Protein AF-A0A7Y6Y8E2-F1 (afdb_monomer_lite)

Foldseek 3Di:
DDDPPPPPPDDPPDQAAEEEEELDPPLELVVVVVVVVLVVVQVPDPRRHHYHYDHCVVVVVDPPDDLLNVLVVQCVVCVPRRHQEYEYDDDVRLVSCLVCQCRRPAQHWYWYDDPVDIDTDHRPDHDPDDDPLLAFPDAQVRCCVVQPLAQEEEEEEADPCVVVSQVNCPVRNPRHHYHYDYQAADLVRLLVCQQDDDSNYEYEYEFHQAHVVRDGDHRLVSLLSSLVRGPHAYEYDDPSNPPSNHPYYVD

Structure (mmCIF, N/CA/C/O backbone):
data_AF-A0A7Y6Y8E2-F1
#
_entry.id   AF-A0A7Y6Y8E2-F1
#
loop_
_atom_site.group_PDB
_atom_site.id
_atom_site.type_symbol
_atom_site.label_atom_id
_atom_site.label_alt_id
_atom_site.label_comp_id
_atom_site.label_asym_id
_atom_site.label_entity_id
_atom_site.label_seq_id
_atom_site.pdbx_PDB_ins_code
_atom_site.Cartn_x
_atom_site.Cartn_y
_atom_site.Cartn_z
_atom_site.occupancy
_atom_site.B_iso_or_equiv
_atom_site.auth_seq_id
_atom_site.auth_comp_id
_atom_site.auth_asym_id
_atom_site.auth_atom_id
_atom_site.pdbx_PDB_model_num
ATOM 1 N N . MET A 1 1 ? -12.970 -17.404 -4.449 1.00 34.09 1 MET A N 1
ATOM 2 C CA . MET A 1 1 ? -11.878 -17.973 -5.265 1.00 34.09 1 MET A CA 1
ATOM 3 C C . MET A 1 1 ? -12.194 -17.701 -6.729 1.00 34.09 1 MET A C 1
ATOM 5 O O . MET A 1 1 ? -12.912 -18.464 -7.355 1.00 34.09 1 MET A O 1
ATOM 9 N N . LEU A 1 2 ? -11.743 -16.559 -7.237 1.00 25.73 2 LEU A N 1
ATOM 10 C CA . LEU A 1 2 ? -11.780 -16.219 -8.656 1.00 25.73 2 LEU A CA 1
ATOM 11 C C . LEU A 1 2 ? -10.411 -15.612 -8.940 1.00 25.73 2 LEU A C 1
ATOM 13 O O . LEU A 1 2 ? -10.176 -14.442 -8.658 1.00 25.73 2 LEU A O 1
ATOM 17 N N . LEU A 1 3 ? -9.483 -16.454 -9.403 1.00 28.38 3 LEU A N 1
ATOM 18 C CA . LEU A 1 3 ? -8.328 -15.964 -10.140 1.00 28.38 3 LEU A CA 1
ATOM 19 C C . LEU A 1 3 ? -8.907 -15.212 -11.336 1.00 28.38 3 LEU A C 1
ATOM 21 O O . LEU A 1 3 ? -9.489 -15.833 -12.227 1.00 28.38 3 LEU A O 1
ATOM 25 N N . ALA A 1 4 ? -8.796 -13.885 -11.334 1.00 29.41 4 ALA A N 1
ATOM 26 C CA . ALA A 1 4 ? -8.895 -13.139 -12.572 1.00 29.41 4 ALA A CA 1
ATOM 27 C C . ALA A 1 4 ? -7.819 -13.730 -13.483 1.00 29.41 4 ALA A C 1
ATOM 29 O O . ALA A 1 4 ? -6.628 -13.666 -13.176 1.00 29.41 4 ALA A O 1
ATOM 30 N N . ALA A 1 5 ? -8.253 -14.418 -14.537 1.00 30.44 5 ALA A N 1
ATOM 31 C CA . ALA A 1 5 ? -7.358 -14.893 -15.567 1.00 30.44 5 ALA A CA 1
ATOM 32 C C . ALA A 1 5 ? -6.562 -13.677 -16.039 1.00 30.44 5 ALA A C 1
ATOM 34 O O . ALA A 1 5 ? -7.141 -12.730 -16.572 1.00 30.44 5 ALA A O 1
ATOM 35 N N . PHE A 1 6 ? -5.251 -13.689 -15.795 1.00 35.50 6 PHE A N 1
ATOM 36 C CA . PHE A 1 6 ? -4.337 -12.783 -16.464 1.00 35.50 6 PHE A CA 1
ATOM 37 C C . PHE A 1 6 ? -4.588 -12.969 -17.958 1.00 35.50 6 PHE A C 1
ATOM 39 O O . PHE A 1 6 ? -4.241 -14.001 -18.533 1.00 35.50 6 PHE A O 1
ATOM 46 N N . ILE A 1 7 ? -5.266 -12.006 -18.581 1.00 31.38 7 ILE A N 1
ATOM 47 C CA . ILE A 1 7 ? -5.332 -11.925 -20.032 1.00 31.38 7 ILE A CA 1
ATOM 48 C C . ILE A 1 7 ? -3.902 -11.605 -20.441 1.00 31.38 7 ILE A C 1
ATOM 50 O O . ILE A 1 7 ? -3.464 -10.464 -20.333 1.00 31.38 7 ILE A O 1
ATOM 54 N N . ILE A 1 8 ? -3.152 -12.640 -20.816 1.00 37.91 8 ILE A N 1
ATOM 55 C CA . ILE A 1 8 ? -1.803 -12.515 -21.359 1.00 37.91 8 ILE A CA 1
ATOM 56 C C . ILE A 1 8 ? -1.940 -11.648 -22.624 1.00 37.91 8 ILE A C 1
ATOM 58 O O . ILE A 1 8 ? -2.556 -12.105 -23.592 1.00 37.91 8 ILE A O 1
ATOM 62 N N . PRO A 1 9 ? -1.442 -10.395 -22.645 1.00 34.03 9 PRO A N 1
ATOM 63 C CA . PRO A 1 9 ? -1.430 -9.596 -23.862 1.00 34.03 9 PRO A CA 1
ATOM 64 C C . PRO A 1 9 ? -0.384 -10.184 -24.835 1.00 34.03 9 PRO A C 1
ATOM 66 O O . PRO A 1 9 ? 0.411 -11.039 -24.442 1.00 34.03 9 PRO A O 1
ATOM 69 N N . PRO A 1 10 ? -0.422 -9.816 -26.129 1.00 40.81 10 PRO A N 1
ATOM 70 C CA . PRO A 1 10 ? -0.036 -10.690 -27.233 1.00 40.81 10 PRO A CA 1
ATOM 71 C C . PRO A 1 10 ? 1.424 -11.146 -27.169 1.00 40.81 10 PRO A C 1
ATOM 73 O O . PRO A 1 10 ? 2.305 -10.421 -26.714 1.00 40.81 10 PRO A O 1
ATOM 76 N N . THR A 1 11 ? 1.644 -12.359 -27.681 1.00 42.94 11 THR A N 1
ATOM 77 C CA . THR A 1 11 ? 2.927 -13.050 -27.879 1.00 42.94 11 THR A CA 1
ATOM 78 C C . THR A 1 11 ? 4.141 -12.116 -27.943 1.00 42.94 11 THR A C 1
ATOM 80 O O . THR A 1 11 ? 4.346 -11.393 -28.921 1.00 42.94 11 THR A O 1
ATOM 83 N N . PHE A 1 12 ? 4.958 -12.169 -26.888 1.00 48.75 12 PHE A N 1
ATOM 84 C CA . PHE A 1 12 ? 6.208 -11.432 -26.716 1.00 48.75 12 PHE A CA 1
ATOM 85 C C . PHE A 1 12 ? 7.280 -11.940 -27.693 1.00 48.75 12 PHE A C 1
ATOM 87 O O . PHE A 1 12 ? 8.109 -12.772 -27.349 1.00 48.75 12 PHE A O 1
ATOM 94 N N . ALA A 1 13 ? 7.262 -11.451 -28.932 1.00 47.03 13 ALA A N 1
ATOM 95 C CA . ALA A 1 13 ? 8.228 -11.850 -29.960 1.00 47.03 13 ALA A CA 1
ATOM 96 C C . ALA A 1 13 ? 9.599 -11.145 -29.851 1.00 47.03 13 ALA A C 1
ATOM 98 O O . ALA A 1 13 ? 10.489 -11.441 -30.641 1.00 47.03 13 ALA A O 1
ATOM 99 N N . ASN A 1 14 ? 9.783 -10.207 -28.910 1.00 53.19 14 ASN A N 1
ATOM 100 C CA . ASN A 1 14 ? 11.010 -9.412 -28.804 1.00 53.19 14 ASN A CA 1
ATOM 101 C C . ASN A 1 14 ? 11.750 -9.719 -27.491 1.00 53.19 14 ASN A C 1
ATOM 103 O O . ASN A 1 14 ? 11.247 -9.391 -26.416 1.00 53.19 14 ASN A O 1
ATOM 107 N N . THR A 1 15 ? 12.928 -10.341 -27.594 1.00 63.31 15 THR A N 1
ATOM 108 C CA . THR A 1 15 ? 13.768 -10.879 -26.501 1.00 63.31 15 THR A CA 1
ATOM 109 C C . THR A 1 15 ? 14.622 -9.820 -25.788 1.00 63.31 15 THR A C 1
ATOM 111 O O . THR A 1 15 ? 15.726 -10.112 -25.335 1.00 63.31 15 THR A O 1
ATOM 114 N N . GLY A 1 16 ? 14.161 -8.570 -25.742 1.00 79.81 16 GLY A N 1
ATOM 115 C CA . GLY A 1 16 ? 14.889 -7.488 -25.075 1.00 79.81 16 GLY A CA 1
ATOM 116 C C . GLY A 1 16 ? 14.758 -7.532 -23.551 1.00 79.81 16 GLY A C 1
ATOM 117 O O . GLY A 1 16 ? 13.992 -8.323 -22.993 1.00 79.81 16 GLY A O 1
ATOM 118 N N . ALA A 1 17 ? 15.486 -6.650 -22.873 1.00 89.75 17 ALA A N 1
ATOM 119 C CA . ALA A 1 17 ? 15.433 -6.541 -21.424 1.00 89.75 17 ALA A CA 1
ATOM 120 C C . ALA A 1 17 ? 14.265 -5.665 -20.941 1.00 89.75 17 ALA A C 1
ATOM 122 O O . ALA A 1 17 ? 13.746 -4.803 -21.657 1.00 89.75 17 ALA A O 1
ATOM 123 N N . VAL A 1 18 ? 13.855 -5.884 -19.698 1.00 89.31 18 VAL A N 1
ATOM 124 C CA . VAL A 1 18 ? 12.811 -5.130 -19.005 1.00 89.31 18 VAL A CA 1
ATOM 125 C C . VAL A 1 18 ? 13.441 -4.417 -17.817 1.00 89.31 18 VAL A C 1
ATOM 127 O O . VAL A 1 18 ? 14.179 -5.034 -17.055 1.00 89.31 18 VAL A O 1
ATOM 130 N N . LEU A 1 19 ? 13.140 -3.132 -17.648 1.00 92.44 19 LEU A N 1
ATOM 131 C CA . LEU A 1 19 ? 13.454 -2.380 -16.437 1.00 92.44 19 LEU A CA 1
ATOM 132 C C . LEU A 1 19 ? 12.213 -2.328 -15.542 1.00 92.44 19 LEU A C 1
ATOM 134 O O . LEU A 1 19 ? 11.185 -1.796 -15.949 1.00 92.44 19 LEU A O 1
ATOM 138 N N . TYR A 1 20 ? 12.306 -2.870 -14.337 1.00 90.50 20 TYR A N 1
ATOM 139 C CA . TYR A 1 20 ? 11.279 -2.809 -13.307 1.00 90.50 20 TYR A CA 1
ATOM 140 C C . TYR A 1 20 ? 11.656 -1.747 -12.266 1.00 90.50 20 TYR A C 1
ATOM 142 O O . TYR A 1 20 ? 12.729 -1.802 -11.668 1.00 90.50 20 TYR A O 1
ATOM 150 N N . LEU A 1 21 ? 10.786 -0.759 -12.093 1.00 91.94 21 LEU A N 1
ATOM 151 C CA . LEU A 1 21 ? 10.894 0.319 -11.122 1.00 91.94 21 LEU A CA 1
ATOM 152 C C . LEU A 1 21 ? 9.952 0.012 -9.959 1.00 91.94 21 LEU A C 1
ATOM 154 O O . LEU A 1 21 ? 8.741 -0.085 -10.168 1.00 91.94 21 LEU A O 1
ATOM 158 N N . SER A 1 22 ? 10.482 -0.096 -8.747 1.00 88.62 22 SER A N 1
ATOM 159 C CA . SER A 1 22 ? 9.656 -0.190 -7.542 1.00 88.62 22 SER A CA 1
ATOM 160 C C . SER A 1 22 ? 9.933 0.991 -6.634 1.00 88.62 22 SER A C 1
ATOM 162 O O . SER A 1 22 ? 11.085 1.314 -6.377 1.00 88.62 22 SER A O 1
ATOM 164 N N . SER A 1 23 ? 8.889 1.646 -6.132 1.00 86.88 23 SER A N 1
ATOM 165 C CA . SER A 1 23 ? 9.016 2.557 -4.989 1.00 86.88 23 SER A CA 1
ATOM 166 C C . SER A 1 23 ? 8.391 1.986 -3.721 1.00 86.88 23 SER A C 1
ATOM 168 O O . SER A 1 23 ? 8.159 2.734 -2.773 1.00 86.88 23 SER A O 1
ATOM 170 N N . ASN A 1 24 ? 8.052 0.697 -3.705 1.00 78.94 24 ASN A N 1
ATOM 171 C CA . ASN A 1 24 ? 7.571 0.071 -2.484 1.00 78.94 24 ASN A CA 1
ATOM 172 C C . ASN A 1 24 ? 8.745 -0.095 -1.508 1.00 78.94 24 ASN A C 1
ATOM 174 O O . ASN A 1 24 ? 9.879 -0.321 -1.933 1.00 78.94 24 ASN A O 1
ATOM 178 N N . PRO A 1 25 ? 8.508 -0.022 -0.192 1.00 69.88 25 PRO A N 1
ATOM 179 C CA . PRO A 1 25 ? 9.540 -0.367 0.768 1.00 69.88 25 PRO A CA 1
ATOM 180 C C . PRO A 1 25 ? 9.967 -1.827 0.570 1.00 69.88 25 PRO A C 1
ATOM 182 O O . PRO A 1 25 ? 9.135 -2.735 0.592 1.00 69.88 25 PRO A O 1
ATOM 185 N N . THR A 1 26 ? 11.273 -2.071 0.459 1.00 65.69 26 THR A N 1
ATOM 186 C CA . THR A 1 26 ? 11.858 -3.415 0.267 1.00 65.69 26 THR A CA 1
ATOM 187 C C . THR A 1 26 ? 11.542 -4.403 1.395 1.00 65.69 26 THR A C 1
ATOM 189 O O . THR A 1 26 ? 11.644 -5.613 1.210 1.00 65.69 26 THR A O 1
ATOM 192 N N . PHE A 1 27 ? 11.135 -3.907 2.565 1.00 63.06 27 PHE A N 1
ATOM 193 C CA . PHE A 1 27 ? 10.704 -4.705 3.718 1.00 63.06 27 PHE A CA 1
ATOM 194 C C . PHE A 1 27 ? 9.178 -4.908 3.792 1.00 63.06 27 PHE A C 1
ATOM 196 O O . PHE A 1 27 ? 8.685 -5.563 4.713 1.00 63.06 27 PHE A O 1
ATOM 203 N N . GLY A 1 28 ? 8.416 -4.343 2.852 1.00 61.56 28 GLY A N 1
ATOM 204 C CA . GLY A 1 28 ? 6.970 -4.505 2.770 1.00 61.56 28 GLY A CA 1
ATOM 205 C C . GLY A 1 28 ? 6.583 -5.878 2.198 1.00 61.56 28 GLY A C 1
ATOM 206 O O . GLY A 1 28 ? 7.221 -6.361 1.261 1.00 61.56 28 GLY A O 1
ATOM 207 N N . PRO A 1 29 ? 5.511 -6.524 2.696 1.00 59.53 29 PRO A N 1
ATOM 208 C CA . PRO A 1 29 ? 5.106 -7.849 2.212 1.00 59.53 29 PRO A CA 1
ATOM 209 C C . PRO A 1 29 ? 4.685 -7.863 0.727 1.00 59.53 29 PRO A C 1
ATOM 211 O O . PRO A 1 29 ? 4.753 -8.906 0.071 1.00 59.53 29 PRO A O 1
ATOM 214 N N . TRP A 1 30 ? 4.336 -6.708 0.155 1.00 68.00 30 TRP A N 1
ATOM 215 C CA . TRP A 1 30 ? 3.996 -6.563 -1.260 1.00 68.00 30 TRP A CA 1
ATOM 216 C C . TRP A 1 30 ? 5.183 -6.728 -2.174 1.00 68.00 30 TRP A C 1
ATOM 218 O O . TRP A 1 30 ? 5.053 -7.408 -3.182 1.00 68.00 30 TRP A O 1
ATOM 228 N N . GLU A 1 31 ? 6.332 -6.155 -1.825 1.00 69.69 31 GLU A N 1
ATOM 229 C CA . GLU A 1 31 ? 7.507 -6.210 -2.689 1.00 69.69 31 GLU A CA 1
ATOM 230 C C . GLU A 1 31 ? 7.950 -7.667 -2.869 1.00 69.69 31 GLU A C 1
ATOM 232 O O . GLU A 1 31 ? 8.203 -8.111 -3.983 1.00 69.69 31 GLU A O 1
ATOM 237 N N . SER A 1 32 ? 7.897 -8.474 -1.801 1.00 68.94 32 SER A N 1
ATOM 238 C CA . SER A 1 32 ? 8.154 -9.919 -1.894 1.00 68.94 32 SER A CA 1
ATOM 239 C C . SER A 1 32 ? 7.144 -10.663 -2.780 1.00 68.94 32 SER A C 1
ATOM 241 O O . SER A 1 32 ? 7.528 -11.560 -3.528 1.00 68.94 32 SER A O 1
ATOM 243 N N . THR A 1 33 ? 5.869 -10.265 -2.745 1.00 67.25 33 THR A N 1
ATOM 244 C CA . THR A 1 33 ? 4.808 -10.877 -3.558 1.00 67.25 33 THR A CA 1
ATOM 245 C C . THR A 1 33 ? 4.958 -10.493 -5.028 1.00 67.25 33 THR A C 1
ATOM 247 O O . THR A 1 33 ? 4.890 -11.358 -5.897 1.00 67.25 33 THR A O 1
ATOM 250 N N . ILE A 1 34 ? 5.209 -9.214 -5.320 1.00 72.12 34 ILE A N 1
ATOM 251 C CA . ILE A 1 34 ? 5.415 -8.722 -6.685 1.00 72.12 34 ILE A CA 1
ATOM 252 C C . ILE A 1 34 ? 6.684 -9.339 -7.274 1.00 72.12 34 ILE A C 1
ATOM 254 O O . ILE A 1 34 ? 6.640 -9.829 -8.399 1.00 72.12 34 ILE A O 1
ATOM 258 N N . ASN A 1 35 ? 7.775 -9.411 -6.508 1.00 74.44 35 ASN A N 1
ATOM 259 C CA . ASN A 1 35 ? 9.018 -10.034 -6.963 1.00 74.44 35 ASN A CA 1
ATOM 260 C C . ASN A 1 35 ? 8.860 -11.539 -7.209 1.00 74.44 35 ASN A C 1
ATOM 262 O O . ASN A 1 35 ? 9.376 -12.041 -8.207 1.00 74.44 35 ASN A O 1
ATOM 266 N N . ALA A 1 36 ? 8.108 -12.257 -6.367 1.00 71.25 36 ALA A N 1
ATOM 267 C CA . ALA A 1 36 ? 7.792 -13.665 -6.605 1.00 71.25 36 ALA A CA 1
ATOM 268 C C . ALA A 1 36 ? 6.970 -13.849 -7.891 1.00 71.25 36 ALA A C 1
ATOM 270 O O . ALA A 1 36 ? 7.346 -14.640 -8.750 1.00 71.25 36 ALA A O 1
ATOM 271 N N . VAL A 1 37 ? 5.907 -13.058 -8.077 1.00 69.31 37 VAL A N 1
ATOM 272 C CA . VAL A 1 37 ? 5.068 -13.110 -9.287 1.00 69.31 37 VAL A CA 1
ATOM 273 C C . VAL A 1 37 ? 5.865 -12.746 -10.540 1.00 69.31 37 VAL A C 1
ATOM 275 O O . VAL A 1 37 ? 5.720 -13.401 -11.571 1.00 69.31 37 VAL A O 1
ATOM 278 N N . LEU A 1 38 ? 6.725 -11.727 -10.468 1.00 73.75 38 LEU A N 1
ATOM 279 C CA . LEU A 1 38 ? 7.593 -11.326 -11.571 1.00 73.75 38 LEU A CA 1
ATOM 280 C C . LEU A 1 38 ? 8.585 -12.444 -11.917 1.00 73.75 38 LEU A C 1
ATOM 282 O O . LEU A 1 38 ? 8.727 -12.792 -13.088 1.00 73.75 38 LEU A O 1
ATOM 286 N N . SER A 1 39 ? 9.216 -13.046 -10.907 1.00 73.56 39 SER A N 1
ATOM 287 C CA . SER A 1 39 ? 10.127 -14.182 -11.068 1.00 73.56 39 SER A CA 1
ATOM 288 C C . SER A 1 39 ? 9.432 -15.393 -11.699 1.00 73.56 39 SER A C 1
ATOM 290 O O . SER A 1 39 ? 9.961 -15.984 -12.645 1.00 73.56 39 SER A O 1
ATOM 292 N N . ASP A 1 40 ? 8.235 -15.742 -11.227 1.00 70.00 40 ASP A N 1
ATOM 293 C CA . ASP A 1 40 ? 7.440 -16.853 -11.756 1.00 70.00 40 ASP A CA 1
ATOM 294 C C . ASP A 1 40 ? 7.021 -16.592 -13.209 1.00 70.00 40 ASP A C 1
ATOM 296 O O . ASP A 1 40 ? 7.169 -17.464 -14.067 1.00 70.00 40 ASP A O 1
ATOM 300 N N . ALA A 1 41 ? 6.561 -15.375 -13.518 1.00 69.56 41 ALA A N 1
ATOM 301 C CA . ALA A 1 41 ? 6.161 -14.982 -14.867 1.00 69.56 41 ALA A CA 1
ATOM 302 C C . ALA A 1 41 ? 7.336 -15.012 -15.857 1.00 69.56 41 ALA A C 1
ATOM 304 O O . ALA A 1 41 ? 7.182 -15.490 -16.983 1.00 69.56 41 ALA A O 1
ATOM 305 N N . VAL A 1 42 ? 8.516 -14.539 -15.443 1.00 74.19 42 VAL A N 1
ATOM 306 C CA . VAL A 1 42 ? 9.745 -14.596 -16.251 1.00 74.19 42 VAL A CA 1
ATOM 307 C C . VAL A 1 42 ? 10.169 -16.044 -16.478 1.00 74.19 42 VAL A C 1
ATOM 309 O O . VAL A 1 42 ? 10.463 -16.422 -17.609 1.00 74.19 42 VAL A O 1
ATOM 312 N N . SER A 1 43 ? 10.150 -16.868 -15.429 1.00 72.69 43 SER A N 1
ATOM 313 C CA . SER A 1 43 ? 10.562 -18.276 -15.495 1.00 72.69 43 SER A CA 1
ATOM 314 C C . SER A 1 43 ? 9.619 -19.132 -16.345 1.00 72.69 43 SER A C 1
ATOM 316 O O . SER A 1 43 ? 10.057 -20.090 -16.979 1.00 72.69 43 SER A O 1
ATOM 318 N N . ALA A 1 44 ? 8.329 -18.788 -16.382 1.00 68.88 44 ALA A N 1
ATOM 319 C CA . ALA A 1 44 ? 7.320 -19.476 -17.183 1.00 68.88 44 ALA A CA 1
ATOM 320 C C . ALA A 1 44 ? 7.278 -19.023 -18.657 1.00 68.88 44 ALA A C 1
ATOM 322 O O . ALA A 1 44 ? 6.595 -19.651 -19.472 1.00 68.88 44 ALA A O 1
ATOM 323 N N . ALA A 1 45 ? 7.967 -17.938 -19.024 1.00 70.94 45 ALA A N 1
ATOM 324 C CA . ALA A 1 45 ? 7.958 -17.425 -20.388 1.00 70.94 45 ALA A CA 1
ATOM 325 C C . ALA A 1 45 ? 8.733 -18.349 -21.342 1.00 70.94 45 ALA A C 1
ATOM 327 O O . ALA A 1 45 ? 9.838 -18.794 -21.043 1.00 70.94 45 ALA A O 1
ATOM 328 N N . ALA A 1 46 ? 8.194 -18.572 -22.546 1.00 73.31 46 ALA A N 1
ATOM 329 C CA . ALA A 1 46 ? 8.883 -19.344 -23.589 1.00 73.31 46 ALA A CA 1
ATOM 330 C C . ALA A 1 46 ? 10.247 -18.735 -23.979 1.00 73.31 46 ALA A C 1
ATOM 332 O O . ALA A 1 46 ? 11.160 -19.457 -24.374 1.00 73.31 46 ALA A O 1
ATOM 333 N N . TYR A 1 47 ? 10.376 -17.411 -23.835 1.00 75.44 47 TYR A N 1
ATOM 334 C CA . TYR A 1 47 ? 11.610 -16.650 -24.009 1.00 75.44 47 TYR A CA 1
ATOM 335 C C . TYR A 1 47 ? 11.751 -15.663 -22.838 1.00 75.44 47 TYR A C 1
ATOM 337 O O . TYR A 1 47 ? 11.235 -14.546 -22.928 1.00 75.44 47 TYR A O 1
ATOM 345 N N . PRO A 1 48 ? 12.382 -16.071 -21.721 1.00 75.62 48 PRO A N 1
ATOM 346 C CA . PRO A 1 48 ? 12.512 -15.231 -20.533 1.00 75.62 48 PRO A CA 1
ATOM 347 C C . PRO A 1 48 ? 13.293 -13.945 -20.840 1.00 75.62 48 PRO A C 1
ATOM 349 O O . PRO A 1 48 ? 14.430 -14.033 -21.315 1.00 75.62 48 PRO A O 1
ATOM 352 N N . PRO A 1 49 ? 12.731 -12.747 -20.591 1.00 82.19 49 PRO A N 1
ATOM 353 C CA . PRO A 1 49 ? 13.490 -11.512 -20.729 1.00 82.19 49 PRO A CA 1
ATOM 354 C C . PRO A 1 49 ? 14.516 -11.382 -19.597 1.00 82.19 49 PRO A C 1
ATOM 356 O O . PRO A 1 49 ? 14.318 -11.889 -18.493 1.00 82.19 49 PRO A O 1
ATOM 359 N N . THR A 1 50 ? 15.591 -10.631 -19.840 1.00 88.12 50 THR A N 1
ATOM 360 C CA . THR A 1 50 ? 16.435 -10.147 -18.736 1.00 88.12 50 THR A CA 1
ATOM 361 C C . THR A 1 50 ? 15.678 -9.053 -17.992 1.00 88.12 50 THR A C 1
ATOM 363 O O . THR A 1 50 ? 15.227 -8.096 -18.620 1.00 88.12 50 THR A O 1
ATOM 366 N N . VAL A 1 51 ? 15.543 -9.174 -16.672 1.00 87.50 51 VAL A N 1
ATOM 367 C CA . VAL A 1 51 ? 14.900 -8.155 -15.834 1.00 87.50 51 VAL A CA 1
ATOM 368 C C . VAL A 1 51 ? 15.957 -7.423 -15.018 1.00 87.50 51 VAL A C 1
ATOM 370 O O . VAL A 1 51 ? 16.716 -8.039 -14.273 1.00 87.50 51 VAL A O 1
ATOM 373 N N . TYR A 1 52 ? 15.997 -6.104 -15.167 1.00 92.56 52 TYR A N 1
ATOM 374 C CA . TYR A 1 52 ? 16.737 -5.193 -14.304 1.00 92.56 52 TYR A CA 1
ATOM 375 C C . TYR A 1 52 ? 15.771 -4.540 -13.323 1.00 92.56 52 TYR A C 1
ATOM 377 O O . TYR A 1 52 ? 14.665 -4.179 -13.714 1.00 92.56 52 TYR A O 1
ATOM 385 N N . GLN A 1 53 ? 16.191 -4.363 -12.075 1.00 90.94 53 GLN A N 1
ATOM 386 C CA . GLN A 1 53 ? 15.380 -3.754 -11.025 1.00 90.94 53 GLN A CA 1
ATOM 387 C C . GLN A 1 53 ? 16.045 -2.474 -10.528 1.00 90.94 53 GLN A C 1
ATOM 389 O O . GLN A 1 53 ? 17.248 -2.461 -10.263 1.00 90.94 53 GLN A O 1
ATOM 394 N N . ALA A 1 54 ? 15.259 -1.407 -10.412 1.00 92.06 54 ALA A N 1
ATOM 395 C CA . ALA A 1 54 ? 15.655 -0.163 -9.774 1.00 92.06 54 ALA A CA 1
ATOM 396 C C . ALA A 1 54 ? 14.699 0.142 -8.616 1.00 92.06 54 ALA A C 1
ATOM 398 O O . ALA A 1 54 ? 13.492 0.294 -8.811 1.00 92.06 54 ALA A O 1
ATOM 399 N N . GLU A 1 55 ? 15.270 0.241 -7.421 1.00 90.44 55 GLU A N 1
ATOM 400 C CA . GLU A 1 55 ? 14.576 0.647 -6.203 1.00 90.44 55 GLU A CA 1
ATOM 401 C C . GLU A 1 55 ? 14.568 2.172 -6.118 1.00 90.44 55 GLU A C 1
ATOM 403 O O . GLU A 1 55 ? 15.626 2.790 -6.076 1.00 90.44 55 GLU A O 1
ATOM 408 N N . LEU A 1 56 ? 13.378 2.763 -6.097 1.00 90.88 56 LEU A N 1
ATOM 409 C CA . LEU A 1 56 ? 13.129 4.204 -6.047 1.00 90.88 56 LEU A CA 1
ATOM 410 C C . LEU A 1 56 ? 12.571 4.647 -4.686 1.00 90.88 56 LEU A C 1
ATOM 412 O O . LEU A 1 56 ? 12.150 5.792 -4.520 1.00 90.88 56 LEU A O 1
ATOM 416 N N . TYR A 1 57 ? 12.523 3.748 -3.694 1.00 86.12 57 TYR A N 1
ATOM 417 C CA . TYR A 1 57 ? 12.028 4.091 -2.360 1.00 86.12 57 TYR A CA 1
ATOM 418 C C . TYR A 1 57 ? 12.890 5.180 -1.704 1.00 86.12 57 TYR A C 1
ATOM 420 O O . TYR A 1 57 ? 12.349 6.131 -1.144 1.00 86.12 57 TYR A O 1
ATOM 428 N N . SER A 1 58 ? 14.221 5.108 -1.810 1.00 83.50 58 SER A N 1
ATOM 429 C CA . SER A 1 58 ? 15.115 6.149 -1.281 1.00 83.50 58 SER A CA 1
ATOM 430 C C . SER A 1 58 ? 14.836 7.518 -1.899 1.00 83.50 58 SER A C 1
ATOM 432 O O . SER A 1 58 ? 14.728 8.515 -1.187 1.00 83.50 58 SER A O 1
ATOM 434 N N . GLU A 1 59 ? 14.665 7.555 -3.213 1.00 88.00 59 GLU A N 1
ATOM 435 C CA . GLU A 1 59 ? 14.366 8.730 -4.019 1.00 88.00 59 GLU A CA 1
ATOM 436 C C . GLU A 1 59 ? 13.014 9.317 -3.612 1.00 88.00 59 GLU A C 1
ATOM 438 O O . GLU A 1 59 ? 12.910 10.525 -3.421 1.00 88.00 59 GLU A O 1
ATOM 443 N N . SER A 1 60 ? 12.017 8.464 -3.344 1.00 78.88 60 SER A N 1
ATOM 444 C CA . SER A 1 60 ? 10.689 8.893 -2.887 1.00 78.88 60 SER A CA 1
ATOM 445 C C . SER A 1 60 ? 10.694 9.656 -1.559 1.00 78.88 60 SER A C 1
ATOM 447 O O . SER A 1 60 ? 9.790 10.445 -1.290 1.00 78.88 60 SER A O 1
ATOM 449 N N . THR A 1 61 ? 11.723 9.451 -0.731 1.00 77.00 61 THR A N 1
ATOM 450 C CA . THR A 1 61 ? 11.861 10.117 0.574 1.00 77.00 61 THR A CA 1
ATOM 451 C C . THR A 1 61 ? 12.674 11.412 0.520 1.00 77.00 61 THR A C 1
ATOM 453 O O . THR A 1 61 ? 12.775 12.120 1.525 1.00 77.00 61 THR A O 1
ATOM 456 N N . ARG A 1 62 ? 13.256 11.745 -0.638 1.00 80.81 62 ARG A N 1
ATOM 457 C CA . ARG A 1 62 ? 14.131 12.905 -0.824 1.00 80.81 62 ARG A CA 1
ATOM 458 C C . ARG A 1 62 ? 13.386 14.059 -1.484 1.00 80.81 62 ARG A C 1
ATOM 460 O O . ARG A 1 62 ? 13.063 14.010 -2.662 1.00 80.81 62 ARG A O 1
ATOM 467 N N . ALA A 1 63 ? 13.165 15.131 -0.727 1.00 76.00 63 ALA A N 1
ATOM 468 C CA . ALA A 1 63 ? 12.486 16.329 -1.226 1.00 76.00 63 ALA A CA 1
ATOM 469 C C . ALA A 1 63 ? 13.342 17.180 -2.187 1.00 76.00 63 ALA A C 1
ATOM 471 O O . ALA A 1 63 ? 12.816 18.088 -2.822 1.00 76.00 63 ALA A O 1
ATOM 472 N N . ASP A 1 64 ? 14.652 16.928 -2.253 1.00 85.75 64 ASP A N 1
ATOM 473 C CA . ASP A 1 64 ? 15.616 17.689 -3.051 1.00 85.75 64 ASP A CA 1
ATOM 474 C C . ASP A 1 64 ? 15.856 17.116 -4.454 1.00 85.75 64 ASP A C 1
ATOM 476 O O . ASP A 1 64 ? 16.467 17.794 -5.273 1.00 85.75 64 ASP A O 1
ATOM 480 N N . LEU A 1 65 ? 15.396 15.891 -4.732 1.00 88.50 65 LEU A N 1
ATOM 481 C CA . LEU A 1 65 ? 15.576 15.248 -6.032 1.00 88.50 65 LEU A CA 1
ATOM 482 C C . LEU A 1 65 ? 14.477 15.645 -7.012 1.00 88.50 65 LEU A C 1
ATOM 484 O O . LEU A 1 65 ? 13.286 15.509 -6.726 1.00 88.50 65 LEU A O 1
ATOM 488 N N . THR A 1 66 ? 14.892 16.064 -8.202 1.00 91.94 66 THR A N 1
ATOM 489 C CA . THR A 1 66 ? 13.990 16.299 -9.332 1.00 91.94 66 THR A CA 1
ATOM 490 C C . THR A 1 66 ? 13.763 15.023 -10.142 1.00 91.94 66 THR A C 1
ATOM 492 O O . THR A 1 66 ? 14.591 14.106 -10.161 1.00 91.94 66 THR A O 1
ATOM 495 N N . VAL A 1 67 ? 12.634 14.962 -10.851 1.00 91.75 67 VAL A N 1
ATOM 496 C CA . VAL A 1 67 ? 12.318 13.852 -11.760 1.00 91.75 67 VAL A CA 1
ATOM 497 C C . VAL A 1 67 ? 13.361 13.740 -12.871 1.00 91.75 67 VAL A C 1
ATOM 499 O O . VAL A 1 67 ? 13.779 12.636 -13.223 1.00 91.75 67 VAL A O 1
ATOM 502 N N . GLU A 1 68 ? 13.843 14.868 -13.383 1.00 94.88 68 GLU A N 1
ATOM 503 C CA . GLU A 1 68 ? 14.862 14.935 -14.425 1.00 94.88 68 GLU A CA 1
ATOM 504 C C . GLU A 1 68 ? 16.186 14.311 -13.974 1.00 94.88 68 GLU A C 1
ATOM 506 O O . GLU A 1 68 ? 16.786 13.538 -14.724 1.00 94.88 68 GLU A O 1
ATOM 511 N N . GLU A 1 69 ? 16.627 14.589 -12.744 1.00 95.62 69 GLU A N 1
ATOM 512 C CA . GLU A 1 69 ? 17.855 14.013 -12.184 1.00 95.62 69 GLU A CA 1
ATOM 513 C C . GLU A 1 69 ? 17.753 12.491 -12.038 1.00 95.62 69 GLU A C 1
ATOM 515 O O . GLU A 1 69 ? 18.680 11.763 -12.414 1.00 95.62 69 GLU A O 1
ATOM 520 N N . VAL A 1 70 ? 16.615 11.993 -11.545 1.00 96.00 70 VAL A N 1
ATOM 521 C CA . VAL A 1 70 ? 16.378 10.549 -11.402 1.00 96.00 70 VAL A CA 1
ATOM 522 C C . VAL A 1 70 ? 16.318 9.877 -12.778 1.00 96.00 70 VAL A C 1
ATOM 524 O O . VAL A 1 70 ? 16.988 8.866 -13.000 1.00 96.00 70 VAL A O 1
ATOM 527 N N . ALA A 1 71 ? 15.603 10.462 -13.743 1.00 96.62 71 ALA A N 1
ATOM 528 C CA . ALA A 1 71 ? 15.523 9.940 -15.106 1.00 96.62 71 ALA A CA 1
ATOM 529 C C . ALA A 1 71 ? 16.889 9.930 -15.806 1.00 96.62 71 ALA A C 1
ATOM 531 O O . ALA A 1 71 ? 17.243 8.943 -16.455 1.00 96.62 71 ALA A O 1
ATOM 532 N N . GLN A 1 72 ? 17.690 10.985 -15.645 1.00 96.75 72 GLN A N 1
ATOM 533 C CA . GLN A 1 72 ? 19.031 11.057 -16.219 1.00 96.75 72 GLN A CA 1
ATOM 534 C C . GLN A 1 72 ? 19.963 9.999 -15.616 1.00 96.75 72 GLN A C 1
ATOM 536 O O . GLN A 1 72 ? 20.710 9.348 -16.352 1.00 96.75 72 GLN A O 1
ATOM 541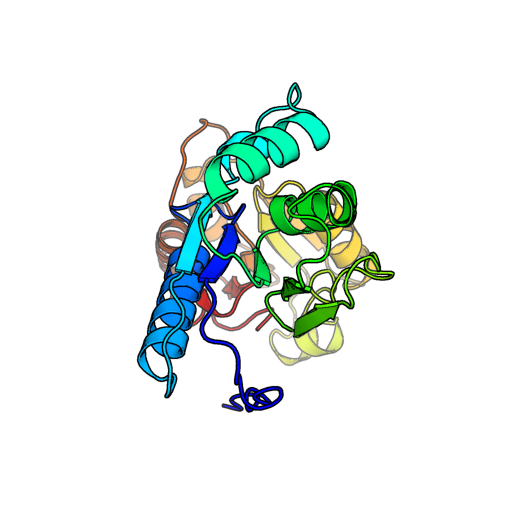 N N . SER A 1 73 ? 19.889 9.782 -14.301 1.00 96.19 73 SER A N 1
ATOM 542 C CA . SER A 1 73 ? 20.632 8.718 -13.620 1.00 96.19 73 SER A CA 1
ATOM 543 C C . SER A 1 73 ? 20.274 7.333 -14.174 1.00 96.19 73 SER A C 1
ATOM 545 O O . SER A 1 73 ? 21.160 6.579 -14.592 1.00 96.19 73 SER A O 1
ATOM 547 N N . LEU A 1 74 ? 18.976 7.024 -14.278 1.00 96.94 74 LEU A N 1
ATOM 548 C CA . LEU A 1 74 ? 18.492 5.752 -14.823 1.00 96.94 74 LEU A CA 1
ATOM 549 C C . LEU A 1 74 ? 18.888 5.573 -16.297 1.00 96.94 74 LEU A C 1
ATOM 551 O O . LEU A 1 74 ? 19.404 4.520 -16.671 1.00 96.94 74 LEU A O 1
ATOM 555 N N . ASN A 1 75 ? 18.732 6.599 -17.134 1.00 96.81 75 ASN A N 1
ATOM 556 C CA . ASN A 1 75 ? 19.131 6.546 -18.543 1.00 96.81 75 ASN A CA 1
ATOM 557 C C . ASN A 1 75 ? 20.614 6.201 -18.708 1.00 96.81 75 ASN A C 1
ATOM 559 O O . ASN A 1 75 ? 20.962 5.344 -19.518 1.00 96.81 75 ASN A O 1
ATOM 563 N N . ASN A 1 76 ? 21.484 6.825 -17.911 1.00 96.19 76 ASN A N 1
ATOM 564 C CA . ASN A 1 76 ? 22.918 6.547 -17.940 1.00 96.19 76 ASN A CA 1
ATOM 565 C C . ASN A 1 76 ? 23.231 5.111 -17.495 1.00 96.19 76 ASN A C 1
ATOM 567 O O . ASN A 1 76 ? 24.085 4.453 -18.089 1.00 96.19 76 ASN A O 1
ATOM 571 N N . MET A 1 77 ? 22.528 4.611 -16.476 1.00 96.00 77 MET A N 1
ATOM 572 C CA . MET A 1 77 ? 22.713 3.254 -15.957 1.00 96.00 77 MET A CA 1
ATOM 573 C C . MET A 1 77 ? 22.282 2.173 -16.962 1.00 96.00 77 MET A C 1
ATOM 575 O O . MET A 1 77 ? 22.916 1.117 -17.049 1.00 96.00 77 MET A O 1
ATOM 579 N N . TYR A 1 78 ? 21.233 2.444 -17.745 1.00 95.44 78 TYR A N 1
ATOM 580 C CA . TYR A 1 78 ? 20.578 1.455 -18.607 1.00 95.44 78 TYR A CA 1
ATOM 581 C C . TYR A 1 78 ? 20.800 1.646 -20.119 1.00 95.44 78 TYR A C 1
ATOM 583 O O . TYR A 1 78 ? 20.279 0.856 -20.905 1.00 95.44 78 TYR A O 1
ATOM 591 N N . LEU A 1 79 ? 21.623 2.617 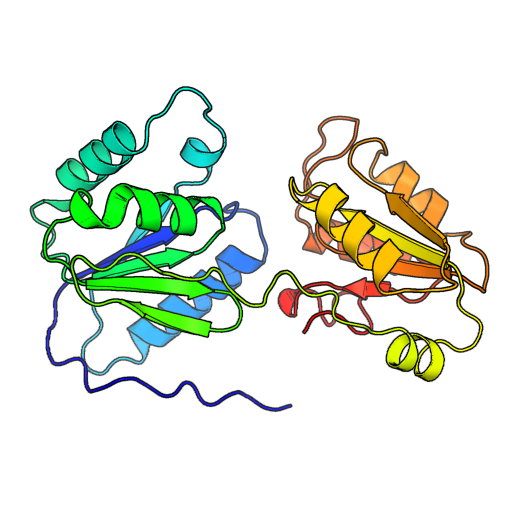-20.540 1.00 89.31 79 LEU A N 1
ATOM 592 C CA . LEU A 1 79 ? 21.836 2.992 -21.950 1.00 89.31 79 LEU A CA 1
ATOM 593 C C . LEU A 1 79 ? 22.168 1.814 -22.889 1.00 89.31 79 LEU A C 1
ATOM 595 O O . LEU A 1 79 ? 21.683 1.768 -24.012 1.00 89.31 79 LEU A O 1
ATOM 599 N N . ASN A 1 80 ? 22.974 0.854 -22.427 1.00 88.62 80 ASN A N 1
ATOM 600 C CA . ASN A 1 80 ? 23.476 -0.271 -23.233 1.00 88.62 80 ASN A CA 1
ATOM 601 C C . ASN A 1 80 ? 22.899 -1.624 -22.788 1.00 88.62 80 ASN A C 1
ATOM 603 O O . ASN A 1 80 ? 23.582 -2.646 -22.852 1.00 88.62 80 ASN A O 1
ATOM 607 N N . LYS A 1 81 ? 21.690 -1.623 -22.220 1.00 90.81 81 LYS A N 1
ATOM 608 C CA . LYS A 1 81 ? 21.059 -2.824 -21.651 1.00 90.81 81 LYS A CA 1
ATOM 609 C C . LYS A 1 81 ? 19.931 -3.390 -22.512 1.00 90.81 81 LYS A C 1
ATOM 611 O O . LYS A 1 81 ? 19.217 -4.263 -22.037 1.00 90.81 81 LYS A O 1
ATOM 616 N N . ASP A 1 82 ? 19.763 -2.891 -23.739 1.00 90.81 82 ASP A N 1
ATOM 617 C CA . ASP A 1 82 ? 18.701 -3.293 -24.673 1.00 90.81 82 ASP A CA 1
ATOM 618 C C . ASP A 1 82 ? 17.313 -3.319 -24.009 1.00 90.81 82 ASP A C 1
ATOM 620 O O . ASP A 1 82 ? 16.512 -4.240 -24.203 1.00 90.81 82 ASP A O 1
ATOM 624 N N . ILE A 1 83 ? 17.041 -2.307 -23.172 1.00 90.50 83 ILE A N 1
ATOM 625 C CA . ILE A 1 83 ? 15.757 -2.171 -22.486 1.00 90.50 83 ILE A CA 1
ATOM 626 C C . ILE A 1 83 ? 14.686 -1.890 -23.533 1.00 90.50 83 ILE A C 1
ATOM 628 O O . ILE A 1 83 ? 14.689 -0.845 -24.177 1.00 90.50 83 ILE A O 1
ATOM 632 N N . VAL A 1 84 ? 13.737 -2.808 -23.676 1.00 86.56 84 VAL A N 1
ATOM 633 C CA . VAL A 1 84 ? 12.596 -2.666 -24.591 1.00 86.56 84 VAL A CA 1
ATOM 634 C C . VAL A 1 84 ? 11.315 -2.278 -23.864 1.00 86.56 84 VAL A C 1
ATOM 636 O O . VAL A 1 84 ? 10.336 -1.899 -24.515 1.00 86.56 84 VAL A O 1
ATOM 639 N N . ARG A 1 85 ? 11.297 -2.368 -22.524 1.00 85.94 85 ARG A N 1
ATOM 640 C CA . ARG A 1 85 ? 10.139 -2.033 -21.681 1.00 85.94 85 ARG A CA 1
ATOM 641 C C . ARG A 1 85 ? 10.556 -1.494 -20.317 1.00 85.94 85 ARG A C 1
ATOM 643 O O . ARG A 1 85 ? 11.523 -1.979 -19.736 1.00 85.94 85 ARG A O 1
ATOM 650 N N . VAL A 1 86 ? 9.755 -0.575 -19.787 1.00 89.50 86 VAL A N 1
ATOM 651 C CA . VAL A 1 86 ? 9.796 -0.137 -18.387 1.00 89.50 86 VAL A CA 1
ATOM 652 C C . VAL A 1 86 ? 8.477 -0.511 -17.717 1.00 89.50 86 VAL A C 1
ATOM 654 O O . VAL A 1 86 ? 7.413 -0.259 -18.281 1.00 89.50 86 VAL A O 1
ATOM 657 N N . ILE A 1 87 ? 8.541 -1.116 -16.538 1.00 85.50 87 ILE A N 1
ATOM 658 C CA . ILE A 1 87 ? 7.394 -1.452 -15.691 1.00 85.50 87 ILE A CA 1
ATOM 659 C C . ILE A 1 87 ? 7.565 -0.695 -14.378 1.00 85.50 87 ILE A C 1
ATOM 661 O O . ILE A 1 87 ? 8.653 -0.746 -13.820 1.00 85.50 87 ILE A O 1
ATOM 665 N N . ALA A 1 88 ? 6.531 -0.024 -13.873 1.00 86.50 88 ALA A N 1
ATOM 666 C CA . ALA A 1 88 ? 6.574 0.622 -12.559 1.00 86.50 88 ALA A CA 1
ATOM 667 C C . ALA A 1 88 ? 5.505 0.082 -11.606 1.00 86.50 88 ALA A C 1
ATOM 669 O O . ALA A 1 88 ? 4.384 -0.204 -12.034 1.00 86.50 88 ALA A O 1
ATOM 670 N N . THR A 1 89 ? 5.853 -0.010 -10.321 1.00 79.50 89 THR A N 1
ATOM 671 C CA . THR A 1 89 ? 4.931 -0.266 -9.208 1.00 79.50 89 THR A CA 1
ATOM 672 C C . THR A 1 89 ? 5.255 0.612 -8.000 1.00 79.50 89 THR A C 1
ATOM 674 O O . THR A 1 89 ? 6.399 1.019 -7.792 1.00 79.50 89 THR A O 1
ATOM 677 N N . GLY A 1 90 ? 4.251 0.847 -7.162 1.00 75.94 90 GLY A N 1
ATOM 678 C CA . GLY A 1 90 ? 4.349 1.752 -6.024 1.00 75.94 90 GLY A CA 1
ATOM 679 C C . GLY A 1 90 ? 4.058 3.197 -6.422 1.00 75.94 90 GLY A C 1
ATOM 680 O O . GLY A 1 90 ? 4.322 3.628 -7.544 1.00 75.94 90 GLY A O 1
ATOM 681 N N . GLU A 1 91 ? 3.462 3.944 -5.495 1.00 75.50 91 GLU A N 1
ATOM 682 C CA . GLU A 1 91 ? 2.884 5.265 -5.763 1.00 75.50 91 GLU A CA 1
ATOM 683 C C . GLU A 1 91 ? 3.891 6.238 -6.392 1.00 75.50 91 GLU A C 1
ATOM 685 O O . GLU A 1 91 ? 3.612 6.847 -7.426 1.00 75.50 91 GLU A O 1
ATOM 690 N N . TRP A 1 92 ? 5.089 6.339 -5.811 1.00 84.44 92 TRP A N 1
ATOM 691 C CA . TRP A 1 92 ? 6.104 7.265 -6.299 1.00 84.44 92 TRP A CA 1
ATOM 692 C C . TRP A 1 92 ? 6.691 6.828 -7.639 1.00 84.44 92 TRP A C 1
ATOM 694 O O . TRP A 1 92 ? 6.847 7.673 -8.508 1.00 84.44 92 TRP A O 1
ATOM 704 N N . ALA A 1 93 ? 6.971 5.539 -7.864 1.00 87.75 93 ALA A N 1
ATOM 705 C CA . ALA A 1 93 ? 7.492 5.078 -9.154 1.00 87.75 93 ALA A CA 1
ATOM 706 C C . ALA A 1 93 ? 6.467 5.258 -10.280 1.00 87.75 93 ALA A C 1
ATOM 708 O O . ALA A 1 93 ? 6.848 5.576 -11.403 1.00 87.75 93 ALA A O 1
ATOM 709 N N . LEU A 1 94 ? 5.172 5.085 -9.989 1.00 82.31 94 LEU A N 1
ATOM 710 C CA . LEU A 1 94 ? 4.095 5.354 -10.943 1.00 82.31 94 LEU A CA 1
ATOM 711 C C . LEU A 1 94 ? 4.019 6.848 -11.279 1.00 82.31 94 LEU A C 1
ATOM 713 O O . LEU A 1 94 ? 3.963 7.198 -12.456 1.00 82.31 94 LEU A O 1
ATOM 717 N N . LYS A 1 95 ? 4.073 7.725 -10.269 1.00 82.06 95 LYS A N 1
ATOM 718 C CA . LYS A 1 95 ? 4.112 9.182 -10.462 1.00 82.06 95 LYS A CA 1
ATOM 719 C C . LYS A 1 95 ? 5.373 9.633 -11.205 1.00 82.06 95 LYS A C 1
ATOM 721 O O . LYS A 1 95 ? 5.295 10.408 -12.147 1.00 82.06 95 LYS A O 1
ATOM 726 N N . PHE A 1 96 ? 6.531 9.107 -10.824 1.00 89.94 96 PHE A N 1
ATOM 727 C CA . PHE A 1 96 ? 7.796 9.346 -11.508 1.00 89.94 96 PHE A CA 1
ATOM 728 C C . PHE A 1 96 ? 7.719 8.912 -12.969 1.00 89.94 96 PHE A C 1
ATOM 730 O O . PHE A 1 96 ? 8.137 9.661 -13.841 1.00 89.94 96 PHE A O 1
ATOM 737 N N . LEU A 1 97 ? 7.168 7.729 -13.257 1.00 88.50 97 LEU A N 1
ATOM 738 C CA . LEU A 1 97 ? 7.028 7.253 -14.629 1.00 88.50 97 LEU A CA 1
ATOM 739 C C . LEU A 1 97 ? 6.081 8.141 -15.441 1.00 88.50 97 LEU A C 1
ATOM 741 O O . LEU A 1 97 ? 6.344 8.347 -16.617 1.00 88.50 97 LEU A O 1
ATOM 745 N N . ASP A 1 98 ? 5.013 8.664 -14.831 1.00 83.88 98 ASP A N 1
ATOM 746 C CA . ASP A 1 98 ? 4.113 9.657 -15.432 1.00 83.88 98 ASP A CA 1
ATOM 747 C C . ASP A 1 98 ? 4.842 10.962 -15.775 1.00 83.88 98 ASP A C 1
ATOM 749 O O . ASP A 1 98 ? 4.849 11.382 -16.929 1.00 83.88 98 ASP A O 1
ATOM 753 N N . GLU A 1 99 ? 5.560 11.553 -14.825 1.00 87.19 99 GLU A N 1
ATOM 754 C CA . GLU A 1 99 ? 6.287 12.807 -15.052 1.00 87.19 99 GLU A CA 1
ATOM 755 C C . GLU A 1 99 ? 7.493 12.622 -15.998 1.00 87.19 99 GLU A C 1
ATOM 757 O O . GLU A 1 99 ? 7.783 13.484 -16.825 1.00 87.19 99 GLU A O 1
ATOM 762 N N . ALA A 1 100 ? 8.167 11.469 -15.944 1.00 91.56 100 ALA A N 1
ATOM 763 C CA . ALA A 1 100 ? 9.374 11.178 -16.715 1.00 91.56 100 ALA A CA 1
ATOM 764 C C . ALA A 1 100 ? 9.125 10.454 -18.048 1.00 91.56 100 ALA A C 1
ATOM 766 O O . ALA A 1 100 ? 10.097 10.121 -18.725 1.00 91.56 100 ALA A O 1
ATOM 767 N N . HIS A 1 101 ? 7.883 10.148 -18.441 1.00 87.38 101 HIS A N 1
ATOM 768 C CA . HIS A 1 101 ? 7.600 9.191 -19.528 1.00 87.38 101 HIS A CA 1
ATOM 769 C C . HIS A 1 101 ? 8.281 9.518 -20.875 1.00 87.38 101 HIS A C 1
ATOM 771 O O . HIS A 1 101 ? 8.644 8.595 -21.622 1.00 87.38 101 HIS A O 1
ATOM 777 N N . GLU A 1 102 ? 8.458 10.808 -21.186 1.00 89.62 102 GLU A N 1
ATOM 778 C CA . GLU A 1 102 ? 9.134 11.285 -22.401 1.00 89.62 102 GLU A CA 1
ATOM 779 C C . GLU A 1 102 ? 10.661 11.198 -22.304 1.00 89.62 102 GLU A C 1
ATOM 781 O O . GLU A 1 102 ? 11.326 10.869 -23.288 1.00 89.62 102 GLU A O 1
ATOM 786 N N . ILE A 1 103 ? 11.220 11.477 -21.122 1.00 93.75 103 ILE A N 1
ATOM 787 C CA . ILE A 1 103 ? 12.668 11.606 -20.912 1.00 93.75 103 ILE A CA 1
ATOM 788 C C . ILE A 1 103 ? 13.323 10.305 -20.439 1.00 93.75 103 ILE A C 1
ATOM 790 O O . ILE A 1 103 ? 14.489 10.062 -20.746 1.00 93.75 103 ILE A O 1
ATOM 794 N N . LEU A 1 104 ? 12.597 9.442 -19.726 1.00 93.62 104 LEU A N 1
ATOM 795 C CA . LEU A 1 104 ? 13.072 8.141 -19.273 1.00 93.62 104 LEU A CA 1
ATOM 796 C C . LEU A 1 104 ? 13.009 7.137 -20.425 1.00 93.62 104 LEU A C 1
ATOM 798 O O . LEU A 1 104 ? 11.926 6.739 -20.868 1.00 93.62 104 LEU A O 1
ATOM 802 N N . LEU A 1 105 ? 14.185 6.696 -20.871 1.00 91.94 105 LEU A N 1
ATOM 803 C CA . LEU A 1 105 ? 14.394 5.758 -21.973 1.00 91.94 105 LEU A CA 1
ATOM 804 C C . LEU A 1 105 ? 13.450 6.080 -23.155 1.00 91.94 105 LEU A C 1
ATOM 806 O O . LEU A 1 105 ? 12.435 5.396 -23.356 1.00 91.94 105 LEU A O 1
ATOM 810 N N . PRO A 1 106 ? 13.719 7.167 -23.905 1.00 89.88 106 PRO A N 1
ATOM 811 C CA . PRO A 1 106 ? 12.812 7.661 -24.939 1.00 89.88 106 PRO A CA 1
ATOM 812 C C . PRO A 1 106 ? 12.476 6.592 -25.990 1.00 89.88 106 PRO A C 1
ATOM 814 O O . PRO A 1 106 ? 13.327 5.800 -26.387 1.00 89.88 106 PRO A O 1
ATOM 817 N N . GLY A 1 107 ? 11.215 6.545 -26.434 1.00 84.25 107 GLY A N 1
ATOM 818 C CA . GLY A 1 107 ? 10.732 5.576 -27.434 1.00 84.25 107 GLY A CA 1
ATOM 819 C C . GLY A 1 107 ? 10.466 4.155 -26.913 1.00 84.25 107 GLY A C 1
AT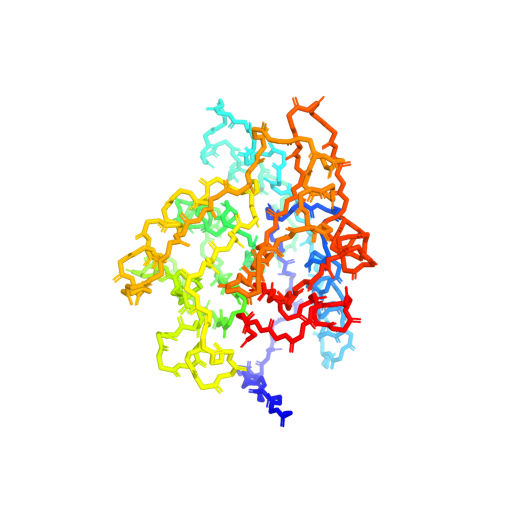OM 820 O O . GLY A 1 107 ? 9.862 3.347 -27.616 1.00 84.25 107 GLY A O 1
ATOM 821 N N . ILE A 1 108 ? 10.851 3.850 -25.672 1.00 87.25 108 ILE A N 1
ATOM 822 C CA . ILE A 1 108 ? 10.567 2.563 -25.026 1.00 87.25 108 ILE A CA 1
ATOM 823 C C . ILE A 1 108 ? 9.108 2.487 -24.566 1.00 87.25 108 ILE A C 1
ATOM 825 O O . ILE A 1 108 ? 8.508 3.513 -24.249 1.00 87.25 108 ILE A O 1
ATOM 829 N N . THR A 1 109 ? 8.540 1.276 -24.526 1.00 83.88 109 THR A N 1
ATOM 830 C CA . THR A 1 109 ? 7.178 1.016 -24.020 1.00 83.88 109 THR A CA 1
ATOM 831 C C . THR A 1 109 ? 7.134 1.077 -22.492 1.00 83.88 109 THR A C 1
ATOM 833 O O . THR A 1 109 ? 7.990 0.488 -21.831 1.00 83.88 109 THR A O 1
ATOM 836 N N . LYS A 1 110 ? 6.123 1.749 -21.928 1.00 83.38 110 LYS A N 1
ATOM 837 C CA . LYS A 1 110 ? 5.928 1.906 -20.479 1.00 83.38 110 LYS A CA 1
ATOM 838 C C . LYS A 1 110 ? 4.667 1.170 -20.023 1.00 83.38 110 LYS A C 1
ATOM 840 O O . LYS A 1 110 ? 3.626 1.232 -20.679 1.00 83.38 110 LYS A O 1
ATOM 845 N N . VAL A 1 111 ? 4.771 0.463 -18.905 1.00 76.81 111 VAL A N 1
ATOM 846 C CA . VAL A 1 111 ? 3.690 -0.313 -18.290 1.00 76.81 111 VAL A CA 1
ATOM 847 C C . VAL A 1 111 ? 3.532 0.131 -16.846 1.00 76.81 111 VAL A C 1
ATOM 849 O O . VAL A 1 111 ? 4.498 0.150 -16.086 1.00 76.81 111 VAL A O 1
ATOM 852 N N . TYR A 1 112 ? 2.301 0.443 -16.462 1.00 73.31 112 TYR A N 1
ATOM 853 C CA . TYR A 1 112 ? 1.960 0.812 -15.095 1.00 73.31 112 TYR A CA 1
ATOM 854 C C . TYR A 1 112 ? 1.272 -0.392 -14.479 1.00 73.31 112 TYR A C 1
ATOM 856 O O . TYR A 1 112 ? 0.241 -0.856 -14.982 1.00 73.31 112 TYR A O 1
ATOM 864 N N . LEU A 1 113 ? 1.869 -0.921 -13.418 1.00 67.19 113 LEU A N 1
ATOM 865 C CA . LEU A 1 113 ? 1.311 -2.030 -12.673 1.00 67.19 113 LEU A CA 1
ATOM 866 C C . LEU A 1 113 ? 0.673 -1.473 -11.401 1.00 67.19 113 LEU A C 1
ATOM 868 O O . LEU A 1 113 ? 1.367 -1.028 -10.493 1.00 67.19 113 LEU A O 1
ATOM 872 N N . SER A 1 114 ? -0.658 -1.481 -11.351 1.00 62.34 114 SER A N 1
ATOM 873 C CA . SER A 1 114 ? -1.390 -1.263 -10.100 1.00 62.34 114 SER A CA 1
ATOM 874 C C . SER A 1 114 ? -1.821 -2.600 -9.510 1.00 62.34 114 SER A C 1
ATOM 876 O O . SER A 1 114 ? -1.928 -3.593 -10.230 1.00 62.34 114 SER A O 1
ATOM 878 N N . GLU A 1 115 ? -2.137 -2.616 -8.214 1.00 55.00 115 GLU A N 1
ATOM 879 C CA . GLU A 1 115 ? -2.573 -3.817 -7.483 1.00 55.00 115 GLU A CA 1
ATOM 880 C C . GLU A 1 115 ? -3.786 -4.532 -8.111 1.00 55.00 115 GLU A C 1
ATOM 882 O O . GLU A 1 115 ? -4.038 -5.694 -7.801 1.00 55.00 115 GLU A O 1
ATOM 887 N N . ARG A 1 116 ? -4.550 -3.860 -8.986 1.00 46.50 116 ARG A N 1
ATOM 888 C CA . ARG A 1 116 ? -5.778 -4.405 -9.592 1.00 46.50 116 ARG A CA 1
ATOM 889 C C . ARG A 1 116 ? -5.801 -4.398 -11.120 1.00 46.50 116 ARG A C 1
ATOM 891 O O . ARG A 1 116 ? -6.569 -5.152 -11.708 1.00 46.50 116 ARG A O 1
ATOM 898 N N . GLU A 1 117 ? -4.975 -3.581 -11.771 1.00 51.22 117 GLU A N 1
ATOM 899 C CA . GLU A 1 117 ? -4.941 -3.447 -13.231 1.00 51.22 117 GLU A CA 1
ATOM 900 C C . GLU A 1 117 ? -3.511 -3.195 -13.727 1.00 51.22 117 GLU A C 1
ATOM 902 O O . GLU A 1 117 ? -2.839 -2.268 -13.264 1.00 51.22 117 GLU A O 1
ATOM 907 N N . ALA A 1 118 ? -3.073 -3.978 -14.717 1.00 53.88 118 ALA A N 1
ATOM 908 C CA . ALA A 1 118 ? -1.909 -3.651 -15.533 1.00 53.88 118 ALA A CA 1
ATOM 909 C C . ALA A 1 118 ? -2.379 -2.834 -16.740 1.00 53.88 118 ALA A C 1
ATOM 911 O O . ALA A 1 118 ? -3.194 -3.311 -17.534 1.00 53.88 118 ALA A O 1
ATOM 912 N N . ARG A 1 119 ? -1.873 -1.608 -16.892 1.00 59.72 119 ARG A N 1
ATOM 913 C CA . ARG A 1 119 ? -2.190 -0.745 -18.036 1.00 59.72 119 ARG A CA 1
ATOM 914 C C . ARG A 1 119 ? -0.949 -0.566 -18.907 1.00 59.72 119 ARG A C 1
ATOM 916 O O . ARG A 1 119 ? 0.116 -0.173 -18.431 1.00 59.72 119 ARG A O 1
ATOM 923 N N . LEU A 1 120 ? -1.098 -0.890 -20.191 1.00 58.25 120 LEU A N 1
ATOM 924 C CA . LEU A 1 120 ? -0.081 -0.684 -21.219 1.00 58.25 120 LEU A CA 1
ATOM 925 C C . LEU A 1 120 ? -0.296 0.689 -21.853 1.00 58.25 120 LEU A C 1
ATOM 927 O O . LEU A 1 120 ? -1.390 0.957 -22.349 1.00 58.25 120 LEU A O 1
ATOM 931 N N . PHE A 1 121 ? 0.743 1.518 -21.891 1.00 59.56 121 PHE A N 1
ATOM 932 C CA . PHE A 1 121 ? 0.683 2.817 -22.554 1.00 59.56 121 PHE A CA 1
ATOM 933 C C . PHE A 1 121 ? 1.512 2.795 -23.829 1.00 59.56 121 PHE A C 1
ATOM 935 O O . PHE A 1 121 ? 2.577 2.169 -23.903 1.00 59.56 121 PHE A O 1
ATOM 942 N N . ALA A 1 122 ? 0.996 3.471 -24.854 1.00 59.97 122 ALA A N 1
ATOM 943 C CA . ALA A 1 122 ? 1.757 3.703 -26.068 1.00 59.97 122 ALA A CA 1
ATOM 944 C C . ALA A 1 122 ? 2.978 4.587 -25.742 1.00 59.97 122 ALA A C 1
ATOM 946 O O . ALA A 1 122 ? 2.883 5.462 -24.877 1.00 59.97 122 ALA A O 1
ATOM 947 N N . PRO A 1 123 ? 4.125 4.387 -26.414 1.00 60.56 123 PRO A N 1
ATOM 948 C CA . PRO A 1 123 ? 5.274 5.273 -26.254 1.00 60.56 123 PRO A CA 1
ATOM 949 C C . PRO A 1 123 ? 4.880 6.745 -26.467 1.00 60.56 123 PRO A C 1
ATOM 951 O O . PRO A 1 123 ? 4.259 7.069 -27.477 1.00 60.56 123 PRO A O 1
ATOM 954 N N . GLY A 1 124 ? 5.245 7.619 -25.523 1.00 56.72 124 GLY A N 1
ATOM 955 C CA . GLY A 1 124 ? 4.962 9.061 -25.596 1.00 56.72 124 GLY A CA 1
ATOM 956 C C . GLY A 1 124 ? 3.529 9.473 -25.238 1.00 56.72 124 GLY A C 1
ATOM 957 O O . GLY A 1 124 ? 3.115 10.566 -25.602 1.00 56.72 124 GLY A O 1
ATOM 958 N N . VAL A 1 125 ? 2.754 8.611 -24.570 1.00 60.62 125 VAL A N 1
ATOM 959 C CA . VAL A 1 125 ? 1.406 8.943 -24.084 1.00 60.62 125 VAL A CA 1
ATOM 960 C C . VAL A 1 125 ? 1.362 8.809 -22.563 1.00 60.62 125 VAL A C 1
ATOM 962 O O . VAL A 1 125 ? 1.502 7.700 -22.044 1.00 60.62 125 VAL A O 1
ATOM 965 N N . ALA A 1 126 ? 1.149 9.926 -21.865 1.00 51.12 126 ALA A N 1
ATOM 966 C CA . ALA A 1 126 ? 0.928 9.947 -20.420 1.00 51.12 126 ALA A CA 1
ATOM 967 C C . ALA A 1 126 ? -0.433 9.320 -20.039 1.00 51.12 126 ALA A C 1
ATOM 969 O O . ALA A 1 126 ? -1.402 9.440 -20.801 1.00 51.12 126 ALA A O 1
ATOM 970 N N . PRO A 1 127 ? -0.551 8.657 -18.875 1.00 54.69 127 PRO A N 1
ATOM 971 C CA . PRO A 1 127 ? -1.836 8.242 -18.327 1.00 54.69 127 PRO A CA 1
ATOM 972 C C . PRO A 1 127 ? -2.785 9.420 -18.081 1.00 54.69 127 PRO A C 1
ATOM 974 O O . PRO A 1 127 ? -2.413 10.439 -17.515 1.00 54.69 127 PRO A O 1
ATOM 977 N N . THR A 1 128 ? -4.056 9.257 -18.458 1.00 48.78 128 THR A N 1
ATOM 978 C CA . THR A 1 128 ? -5.100 10.261 -18.191 1.00 48.78 128 THR A CA 1
ATOM 979 C C . THR A 1 128 ? -5.839 10.046 -16.868 1.00 48.78 128 THR A C 1
ATOM 981 O O . THR A 1 128 ? -6.559 10.945 -16.459 1.00 48.78 128 THR A O 1
ATOM 984 N N . ASP A 1 129 ? -5.679 8.891 -16.201 1.00 43.94 129 ASP A N 1
ATOM 985 C CA . ASP A 1 129 ? -6.369 8.554 -14.943 1.00 43.94 129 ASP A CA 1
ATOM 986 C C . ASP A 1 129 ? -5.563 7.571 -14.070 1.00 43.94 129 ASP A C 1
ATOM 988 O O . ASP A 1 129 ? -5.165 6.494 -14.535 1.00 43.94 129 ASP A O 1
ATOM 992 N N . PHE A 1 130 ? -5.408 7.893 -12.779 1.00 44.06 130 PHE A N 1
ATOM 993 C CA . PHE A 1 130 ? -4.868 6.989 -11.752 1.00 44.06 130 PHE A CA 1
ATOM 994 C C . PHE A 1 130 ? -5.939 6.006 -11.215 1.00 44.06 130 PHE A C 1
ATOM 996 O O . PHE A 1 130 ? -7.144 6.234 -11.311 1.00 44.06 130 PHE A O 1
ATOM 1003 N N . THR A 1 131 ? -5.485 4.855 -10.708 1.00 46.53 131 THR A N 1
ATO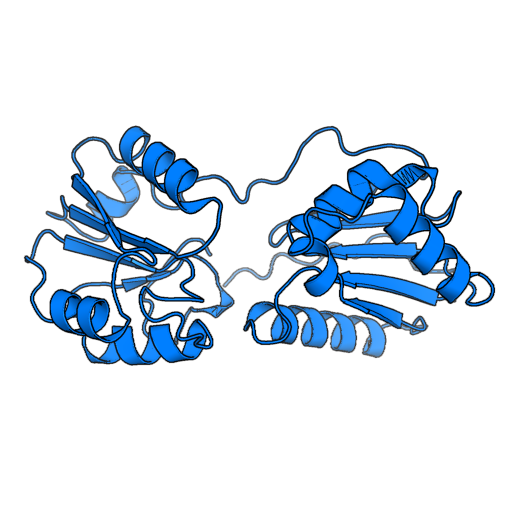M 1004 C CA . THR A 1 131 ? -6.235 3.594 -10.518 1.00 46.53 131 THR A CA 1
ATOM 1005 C C . THR A 1 131 ? -7.216 3.530 -9.334 1.00 46.53 131 THR A C 1
ATOM 1007 O O . THR A 1 131 ? -7.151 4.287 -8.375 1.00 46.53 131 THR A O 1
ATOM 1010 N N . VAL A 1 132 ? -8.108 2.531 -9.403 1.00 42.41 132 VAL A N 1
ATOM 1011 C CA . VAL A 1 132 ? -9.278 2.217 -8.548 1.00 42.41 132 VAL A CA 1
ATOM 1012 C C . VAL A 1 132 ? -8.979 1.996 -7.044 1.00 42.41 132 VAL A C 1
ATOM 1014 O O . VAL A 1 132 ? -9.914 1.856 -6.256 1.00 42.41 132 VAL A O 1
ATOM 1017 N N . SER A 1 133 ? -7.714 1.987 -6.614 1.00 46.34 133 SER A N 1
ATOM 1018 C CA . SER A 1 133 ? -7.285 1.689 -5.233 1.00 46.34 133 SER A CA 1
ATOM 1019 C C . SER A 1 133 ? -7.748 2.705 -4.178 1.00 46.34 133 SER A C 1
ATOM 1021 O O . SER A 1 133 ? -7.740 2.391 -2.995 1.00 46.34 133 SER A O 1
ATOM 1023 N N . GLY A 1 134 ? -8.224 3.887 -4.583 1.00 46.41 134 GLY A N 1
ATOM 1024 C CA . GLY A 1 134 ? -8.709 4.938 -3.679 1.00 46.41 134 GLY A CA 1
ATOM 1025 C C . GLY A 1 134 ? -10.190 4.860 -3.281 1.00 46.41 134 GLY A C 1
ATOM 1026 O O . GLY A 1 134 ? -10.756 5.889 -2.921 1.00 46.41 134 GLY A O 1
ATOM 1027 N N . LYS A 1 135 ? -10.871 3.711 -3.409 1.00 52.03 135 LYS A N 1
ATOM 1028 C CA . LYS A 1 135 ? -12.277 3.570 -2.976 1.00 52.03 135 LYS A CA 1
ATOM 1029 C C . LYS A 1 135 ? -12.374 2.712 -1.712 1.00 52.03 135 LYS A C 1
ATOM 1031 O O . LYS A 1 135 ? -11.853 1.601 -1.735 1.00 52.03 135 LYS A O 1
ATOM 1036 N N . PRO A 1 136 ? -13.073 3.155 -0.650 1.00 53.41 136 PRO A N 1
ATOM 1037 C CA . PRO A 1 136 ? -13.295 2.325 0.534 1.00 53.41 136 PRO A CA 1
ATOM 1038 C C . PRO A 1 136 ? -14.043 1.028 0.162 1.00 53.41 136 PRO A C 1
ATOM 1040 O O . PRO A 1 136 ? -15.059 1.082 -0.528 1.00 53.41 136 PRO A O 1
ATOM 1043 N N . ALA A 1 137 ? -13.519 -0.140 0.574 1.00 57.97 137 ALA A N 1
ATOM 1044 C CA . ALA A 1 137 ? -14.021 -1.467 0.158 1.00 57.97 137 ALA A CA 1
ATOM 1045 C C . ALA A 1 137 ? -15.425 -1.792 0.627 1.00 57.97 137 ALA A C 1
ATOM 1047 O O . ALA A 1 137 ? -16.110 -2.595 -0.002 1.00 57.97 137 ALA A O 1
ATOM 1048 N N . PHE A 1 138 ? -15.808 -1.246 1.771 1.00 65.12 138 PHE A N 1
ATOM 1049 C CA . PHE A 1 138 ? -17.063 -1.578 2.398 1.00 65.12 138 PHE A CA 1
ATOM 1050 C C . PHE A 1 138 ? -17.938 -0.348 2.367 1.00 65.12 138 PHE A C 1
ATOM 1052 O O . PHE A 1 138 ? -17.610 0.685 2.947 1.00 65.12 138 PHE A O 1
ATOM 1059 N N . ASP A 1 139 ? -19.056 -0.470 1.667 1.00 75.19 139 ASP A N 1
ATOM 1060 C CA . ASP A 1 139 ? -20.151 0.448 1.877 1.00 75.19 139 ASP A CA 1
ATOM 1061 C C . ASP A 1 139 ? -20.868 0.115 3.193 1.00 75.19 139 ASP A C 1
ATOM 1063 O O . ASP A 1 139 ? -20.713 -0.960 3.788 1.00 75.19 139 ASP A O 1
ATOM 1067 N N . ASN A 1 140 ? -21.693 1.056 3.641 1.00 79.81 140 ASN A N 1
ATOM 1068 C CA . ASN A 1 140 ? -22.517 0.889 4.831 1.00 79.81 140 ASN A CA 1
ATOM 1069 C C . ASN A 1 140 ? -23.365 -0.385 4.820 1.00 79.81 140 ASN A C 1
ATOM 1071 O O . ASN A 1 140 ? -23.572 -0.990 5.869 1.00 79.81 140 ASN A O 1
ATOM 1075 N N . SER A 1 141 ? -23.874 -0.787 3.652 1.00 77.50 141 SER A N 1
ATOM 1076 C CA . SER A 1 141 ? -24.752 -1.953 3.545 1.00 77.50 141 SER A CA 1
ATOM 1077 C C . SER A 1 141 ? -24.001 -3.250 3.842 1.00 77.50 141 SER A C 1
ATOM 1079 O O . SER A 1 141 ? -24.515 -4.131 4.535 1.00 77.50 141 SER A O 1
ATOM 1081 N N . THR A 1 142 ? -22.750 -3.331 3.395 1.00 78.69 142 THR A N 1
ATOM 1082 C CA . THR A 1 142 ? -21.885 -4.484 3.608 1.00 78.69 142 THR A CA 1
ATOM 1083 C C . THR A 1 142 ? -21.455 -4.573 5.067 1.00 78.69 142 THR A C 1
ATOM 1085 O O . THR A 1 142 ? -21.576 -5.643 5.664 1.00 78.69 142 THR A O 1
ATOM 1088 N N . LEU A 1 143 ? -21.040 -3.454 5.678 1.00 80.50 143 LEU A N 1
ATOM 1089 C CA . LEU A 1 143 ? -20.709 -3.429 7.109 1.00 80.50 143 LEU A CA 1
ATOM 1090 C C . LEU A 1 143 ? -21.912 -3.803 7.975 1.00 80.50 143 LEU A C 1
ATOM 1092 O O . LEU A 1 143 ? -21.779 -4.659 8.841 1.00 80.50 143 LEU A O 1
ATOM 1096 N N . ALA A 1 144 ? -23.093 -3.240 7.704 1.00 79.50 144 ALA A N 1
ATOM 1097 C CA . ALA A 1 144 ? -24.305 -3.554 8.461 1.00 79.50 144 ALA A CA 1
ATOM 1098 C C . ALA A 1 144 ? -24.726 -5.030 8.338 1.00 79.50 144 ALA A C 1
ATOM 1100 O O . ALA A 1 144 ? -25.312 -5.583 9.267 1.00 79.50 144 ALA A O 1
ATOM 1101 N N . THR A 1 145 ? -24.429 -5.667 7.201 1.00 79.81 145 THR A N 1
ATOM 1102 C CA . THR A 1 145 ? -24.739 -7.084 6.963 1.00 79.81 145 THR A CA 1
ATOM 1103 C C . THR A 1 145 ? -23.764 -8.011 7.688 1.00 79.81 145 THR A C 1
ATOM 1105 O O . THR A 1 145 ? -24.187 -9.002 8.278 1.00 79.81 145 THR A O 1
ATOM 1108 N N . LEU A 1 146 ? -22.463 -7.713 7.630 1.00 78.62 146 LEU A N 1
ATOM 1109 C CA . LEU A 1 146 ? -21.419 -8.571 8.200 1.00 78.62 146 LEU A CA 1
ATOM 1110 C C . LEU A 1 146 ? -21.236 -8.359 9.707 1.00 78.62 146 LEU A C 1
ATOM 1112 O O . LEU A 1 146 ? -20.943 -9.311 10.428 1.00 78.62 146 LEU A O 1
ATOM 1116 N N . PHE A 1 147 ? -21.422 -7.126 10.175 1.00 84.62 147 PHE A N 1
ATOM 1117 C CA . PHE A 1 147 ? -21.187 -6.701 11.552 1.00 84.62 147 PHE A CA 1
ATOM 1118 C C . PHE A 1 147 ? -22.386 -5.881 12.057 1.00 84.62 147 PHE A C 1
ATOM 1120 O O . PHE A 1 147 ? -22.318 -4.654 12.188 1.00 84.62 147 PHE A O 1
ATOM 1127 N N . PRO A 1 148 ? -23.537 -6.536 12.292 1.00 83.88 148 PRO A N 1
ATOM 1128 C CA . PRO A 1 148 ? -24.735 -5.843 12.742 1.00 83.88 148 PRO A CA 1
ATOM 1129 C C . PRO A 1 148 ? -24.501 -5.183 14.108 1.00 83.88 148 PRO A C 1
ATOM 1131 O O . PRO A 1 148 ? -23.984 -5.809 15.030 1.00 83.88 148 PRO A O 1
ATOM 1134 N N . GLY A 1 149 ? -24.914 -3.919 14.241 1.00 85.75 149 GLY A N 1
ATOM 1135 C CA . GLY A 1 149 ? -24.748 -3.132 15.471 1.00 85.75 149 GLY A CA 1
ATOM 1136 C C . GLY A 1 149 ? -23.391 -2.435 15.614 1.00 85.75 149 GLY A C 1
ATOM 1137 O O . GLY A 1 149 ? -23.173 -1.739 16.603 1.00 85.75 149 GLY A O 1
ATOM 1138 N N . THR A 1 150 ? -22.487 -2.579 14.641 1.00 89.75 150 THR A N 1
ATOM 1139 C CA . THR A 1 150 ? -21.249 -1.796 14.603 1.00 89.75 150 THR A CA 1
ATOM 1140 C C . THR A 1 150 ? -21.540 -0.359 14.177 1.00 89.75 150 THR A C 1
ATOM 1142 O O . THR A 1 150 ? -22.179 -0.116 13.154 1.00 89.75 150 THR A O 1
ATOM 1145 N N . HIS A 1 151 ? -21.027 0.588 14.958 1.00 93.25 151 HIS A N 1
ATOM 1146 C CA . HIS A 1 151 ? -21.128 2.027 14.717 1.00 93.25 151 HIS A CA 1
ATOM 1147 C C . HIS A 1 151 ? -19.791 2.750 14.893 1.00 93.25 151 HIS A C 1
ATOM 1149 O O . HIS A 1 151 ? -19.722 3.950 14.652 1.00 93.25 151 HIS A O 1
ATOM 1155 N N . ARG A 1 152 ? -18.718 2.058 15.288 1.00 95.69 152 ARG A N 1
ATOM 1156 C CA . ARG A 1 152 ? -17.372 2.630 15.389 1.00 95.69 152 ARG A CA 1
ATOM 1157 C C . ARG A 1 152 ? -16.417 1.914 14.456 1.00 95.69 152 ARG A C 1
ATOM 1159 O O . ARG A 1 152 ? -16.380 0.687 14.405 1.00 95.69 152 ARG A O 1
ATOM 1166 N N . TYR A 1 153 ? -15.636 2.697 13.731 1.00 94.38 153 TYR A N 1
ATOM 1167 C CA . TYR A 1 153 ? -14.694 2.232 12.731 1.00 94.38 153 TYR A CA 1
ATOM 1168 C C . TYR A 1 153 ? -13.309 2.778 13.057 1.00 94.38 153 TYR A C 1
ATOM 1170 O O . TYR A 1 153 ? -13.038 3.966 12.886 1.00 94.38 153 TYR A O 1
ATOM 1178 N N . VAL A 1 154 ? -12.430 1.910 13.544 1.00 97.25 154 VAL A N 1
ATOM 1179 C CA . VAL A 1 154 ? -11.052 2.270 13.876 1.00 97.25 154 VAL A CA 1
ATOM 1180 C C . VAL A 1 154 ? -10.174 1.988 12.667 1.00 97.25 154 VAL A C 1
ATOM 1182 O O . VAL A 1 154 ? -9.958 0.833 12.320 1.00 97.25 154 VAL A O 1
ATOM 1185 N N . PHE A 1 155 ? -9.652 3.026 12.024 1.00 95.81 155 PHE A N 1
ATOM 1186 C CA . PHE A 1 155 ? -8.739 2.907 10.893 1.00 95.81 155 PHE A CA 1
ATOM 1187 C C . PHE A 1 155 ? -7.289 3.049 11.363 1.00 95.81 155 PHE A C 1
ATOM 1189 O O . PHE A 1 155 ? -6.937 4.052 11.980 1.00 95.81 155 PHE A O 1
ATOM 1196 N N . ILE A 1 156 ? -6.444 2.061 11.069 1.00 96.94 156 ILE A N 1
ATOM 1197 C CA . ILE A 1 156 ? -5.032 2.046 11.469 1.00 96.94 156 ILE A CA 1
ATOM 1198 C C . ILE A 1 156 ? -4.159 2.267 10.236 1.00 96.94 156 ILE A C 1
ATOM 1200 O O . ILE A 1 156 ? -4.139 1.423 9.335 1.00 96.94 156 ILE A O 1
ATOM 1204 N N . SER A 1 157 ? -3.425 3.383 10.195 1.00 94.19 157 SER A N 1
ATOM 1205 C CA . SER A 1 157 ? -2.478 3.658 9.112 1.00 94.19 157 SER A CA 1
ATOM 1206 C C . SER A 1 157 ? -1.408 4.680 9.486 1.00 94.19 157 SER A C 1
ATOM 1208 O O . SER A 1 157 ? -1.727 5.689 10.104 1.00 94.19 157 SER A O 1
ATOM 1210 N N . SER A 1 158 ? -0.172 4.492 9.022 1.00 91.94 158 SER A N 1
ATOM 1211 C CA . SER A 1 158 ? 0.869 5.536 9.020 1.00 91.94 158 SER A CA 1
ATOM 1212 C C . SER A 1 158 ? 1.194 6.064 7.618 1.00 91.94 158 SER A C 1
ATOM 1214 O O . SER A 1 158 ? 2.104 6.880 7.474 1.00 91.94 158 SER A O 1
ATOM 1216 N N . LEU A 1 159 ? 0.491 5.606 6.575 1.00 85.25 159 LEU A N 1
ATOM 1217 C CA . LEU A 1 159 ? 0.782 6.008 5.196 1.00 85.25 159 LEU A CA 1
ATOM 1218 C C . LEU A 1 159 ? 0.389 7.474 4.925 1.00 85.25 159 LEU A C 1
ATOM 1220 O O . LEU A 1 159 ? -0.468 8.020 5.633 1.00 85.25 159 LEU A O 1
ATOM 1224 N N . PRO A 1 160 ? 1.027 8.159 3.952 1.00 78.06 160 PRO A N 1
ATOM 1225 C CA . PRO A 1 160 ? 0.801 9.587 3.698 1.00 78.06 160 PRO A CA 1
ATOM 1226 C C . PRO A 1 160 ? -0.652 9.951 3.352 1.00 78.06 160 PRO A C 1
ATOM 1228 O O . PRO A 1 160 ? -1.129 11.021 3.726 1.00 78.06 160 PRO A O 1
ATOM 1231 N N . ASP A 1 161 ? -1.366 9.045 2.690 1.00 76.31 161 ASP A N 1
ATOM 1232 C CA . ASP A 1 161 ? -2.743 9.196 2.209 1.00 76.31 161 ASP A CA 1
ATOM 1233 C C . ASP A 1 161 ? -3.821 8.992 3.293 1.00 76.31 161 ASP A C 1
ATOM 1235 O O . ASP A 1 161 ? -4.999 9.281 3.064 1.00 76.31 161 ASP A O 1
ATOM 1239 N N . ARG A 1 162 ? -3.442 8.550 4.501 1.00 88.00 162 ARG A N 1
ATOM 1240 C CA . ARG A 1 162 ? -4.373 8.147 5.571 1.00 88.00 162 ARG A CA 1
ATOM 1241 C C . ARG A 1 162 ? -5.459 9.173 5.902 1.00 88.00 162 ARG A C 1
ATOM 1243 O O . ARG A 1 162 ? -6.601 8.782 6.112 1.00 88.00 162 ARG A O 1
ATOM 1250 N N . TYR A 1 163 ? -5.151 10.475 5.940 1.00 86.56 163 TYR A N 1
ATOM 1251 C CA . TYR A 1 163 ? -6.156 11.496 6.273 1.00 86.56 163 TYR A CA 1
ATOM 1252 C C . TYR A 1 163 ? -7.208 11.631 5.172 1.00 86.56 163 TYR A C 1
ATOM 1254 O O . TYR A 1 163 ? -8.399 11.713 5.467 1.00 86.56 163 TYR A O 1
ATOM 1262 N N . MET A 1 164 ? -6.780 11.584 3.907 1.00 84.38 164 MET A N 1
ATOM 1263 C CA . MET A 1 164 ? -7.693 11.575 2.767 1.00 84.38 164 MET A CA 1
ATOM 1264 C C . MET A 1 164 ? -8.592 10.334 2.812 1.00 84.38 164 MET A C 1
ATOM 1266 O O . MET A 1 164 ? -9.805 10.460 2.644 1.00 84.38 164 MET A O 1
ATOM 1270 N N . LEU A 1 165 ? -8.021 9.153 3.075 1.00 84.19 165 LEU A N 1
ATOM 1271 C CA . LEU A 1 165 ? -8.776 7.900 3.182 1.00 84.19 165 LEU A CA 1
ATOM 1272 C C . LEU A 1 165 ? -9.786 7.934 4.335 1.00 84.19 165 LEU A C 1
ATOM 1274 O O . LEU A 1 165 ? -10.943 7.562 4.153 1.00 84.19 165 LEU A O 1
ATOM 1278 N N . VAL A 1 166 ? -9.395 8.445 5.503 1.00 90.12 166 VAL A N 1
ATOM 1279 C CA . VAL A 1 166 ? -10.298 8.610 6.652 1.00 90.12 166 VAL A CA 1
ATOM 1280 C C . VAL A 1 166 ? -11.431 9.584 6.337 1.00 90.12 166 VAL A C 1
ATOM 1282 O O . VAL A 1 166 ? -12.581 9.318 6.683 1.00 90.12 166 VAL A O 1
ATOM 1285 N N . ASP A 1 167 ? -11.157 10.685 5.642 1.00 87.31 167 ASP A N 1
ATOM 1286 C CA . ASP A 1 167 ? -12.203 11.621 5.227 1.00 87.31 167 ASP A CA 1
ATOM 1287 C C . ASP A 1 167 ? -13.162 11.004 4.200 1.00 87.31 167 ASP A C 1
ATOM 1289 O O . ASP A 1 167 ? -14.364 11.283 4.225 1.00 87.31 167 ASP A O 1
ATOM 1293 N N . GLN A 1 168 ? -12.671 10.136 3.315 1.00 84.56 168 GLN A N 1
ATOM 1294 C CA . GLN A 1 168 ? -13.521 9.348 2.420 1.00 84.56 168 GLN A CA 1
ATOM 1295 C C . GLN A 1 168 ? -14.362 8.320 3.189 1.00 84.56 168 GLN A C 1
ATOM 1297 O O . GLN A 1 168 ? -15.555 8.180 2.907 1.00 84.56 168 GLN A O 1
ATOM 1302 N N . LEU A 1 169 ? -13.788 7.644 4.189 1.00 87.69 169 LEU A N 1
ATOM 1303 C CA . LEU A 1 169 ? -14.509 6.723 5.071 1.00 87.69 169 LEU A CA 1
ATOM 1304 C C . LEU A 1 169 ? -15.616 7.451 5.836 1.00 87.69 169 LEU A C 1
ATOM 1306 O O . LEU A 1 169 ? -16.755 7.013 5.809 1.00 87.69 169 LEU A O 1
ATOM 1310 N N . ARG A 1 170 ? -15.341 8.623 6.416 1.00 90.69 170 ARG A N 1
ATOM 1311 C CA . ARG A 1 170 ? -16.355 9.441 7.110 1.00 90.69 170 ARG A CA 1
ATOM 1312 C C . ARG A 1 170 ? -17.519 9.845 6.209 1.00 90.69 170 ARG A C 1
ATOM 1314 O O . ARG A 1 170 ? -18.657 9.906 6.662 1.00 90.69 170 ARG A O 1
ATOM 1321 N N . LYS A 1 171 ? -17.243 10.136 4.934 1.00 87.62 171 LYS A N 1
ATOM 1322 C CA . LYS A 1 171 ? -18.274 10.491 3.945 1.00 87.62 171 LYS A CA 1
ATOM 1323 C C . LYS A 1 171 ? -19.092 9.282 3.491 1.00 87.62 171 LYS A C 1
ATOM 1325 O O . LYS A 1 171 ? -20.279 9.429 3.219 1.00 87.62 171 LYS A O 1
ATOM 1330 N N . SER A 1 172 ? -18.457 8.118 3.366 1.00 84.25 172 SER A N 1
ATOM 1331 C CA . SER A 1 172 ? -19.084 6.897 2.843 1.00 84.25 172 SER A CA 1
ATOM 1332 C C . SER A 1 172 ? -19.798 6.078 3.918 1.00 84.25 172 SER A C 1
ATOM 1334 O O . SER A 1 172 ? -20.838 5.483 3.638 1.00 84.25 172 SER A O 1
ATOM 1336 N N . LEU A 1 173 ? -19.288 6.093 5.149 1.00 88.00 173 LEU A N 1
ATOM 1337 C CA . LEU A 1 173 ? -19.809 5.336 6.279 1.00 88.00 173 LEU A CA 1
ATOM 1338 C C . LEU A 1 173 ? -20.752 6.182 7.141 1.00 88.00 173 LEU A C 1
ATOM 1340 O O . LEU A 1 173 ? -20.491 6.473 8.309 1.00 88.00 173 LEU A O 1
ATOM 1344 N N . THR A 1 174 ? -21.867 6.630 6.560 1.00 87.69 174 THR A N 1
ATOM 1345 C CA . THR A 1 174 ? -22.845 7.457 7.285 1.00 87.69 174 THR A CA 1
ATOM 1346 C C . THR A 1 174 ? -23.381 6.724 8.517 1.00 87.69 174 THR A C 1
ATOM 1348 O O . THR A 1 174 ? -23.910 5.623 8.385 1.00 87.69 174 THR A O 1
ATOM 1351 N N . GLY A 1 175 ? -23.302 7.347 9.693 1.00 88.06 175 GLY A N 1
ATOM 1352 C CA . GLY A 1 175 ? -23.736 6.735 10.955 1.00 88.06 175 GLY A CA 1
ATOM 1353 C C . GLY A 1 175 ? -22.644 5.952 11.690 1.00 88.06 175 GLY A C 1
ATOM 1354 O O . GLY A 1 175 ? -22.928 5.424 12.762 1.00 88.06 175 GLY A O 1
ATOM 1355 N N . PHE A 1 176 ? -21.420 5.914 11.154 1.00 92.88 176 PHE A N 1
ATOM 1356 C CA . PHE A 1 176 ? -20.243 5.422 11.864 1.00 92.88 176 PHE A CA 1
ATOM 1357 C C . PHE A 1 176 ? -19.408 6.578 12.437 1.00 92.88 176 PHE A C 1
ATOM 1359 O O . PHE A 1 176 ? -19.205 7.608 11.792 1.00 92.88 176 PHE A O 1
ATOM 1366 N N . GLU A 1 177 ? -18.873 6.384 13.638 1.00 96.12 177 GLU A N 1
ATOM 1367 C CA . GLU A 1 177 ? -17.766 7.157 14.194 1.00 96.12 177 GLU A CA 1
ATOM 1368 C C . GLU A 1 177 ? -16.451 6.588 13.643 1.00 96.12 177 GLU A C 1
ATOM 1370 O O . GLU A 1 177 ? -16.112 5.439 13.918 1.00 96.12 177 GLU A O 1
ATOM 1375 N N . VAL A 1 178 ? -15.713 7.375 12.854 1.00 95.50 178 VAL A N 1
ATOM 1376 C CA . VAL A 1 178 ? -14.434 6.944 12.265 1.00 95.50 178 VAL A CA 1
ATOM 1377 C C . VAL A 1 178 ? -13.259 7.567 13.022 1.00 95.50 178 VAL A C 1
ATOM 1379 O O . VAL A 1 178 ? -13.023 8.782 12.935 1.00 95.50 178 VAL A O 1
ATOM 1382 N N . GLU A 1 179 ? -12.504 6.721 13.721 1.00 97.12 179 GLU A N 1
ATOM 1383 C CA . GLU A 1 179 ? -11.277 7.069 14.445 1.00 97.12 179 GLU A CA 1
ATOM 1384 C C . GLU A 1 179 ? -10.047 6.686 13.610 1.00 97.12 179 GLU A C 1
ATOM 1386 O O . GLU A 1 179 ? -10.026 5.637 12.972 1.00 97.12 179 GLU A O 1
ATOM 1391 N N . LEU A 1 180 ? -9.015 7.534 13.616 1.00 97.44 180 LEU A N 1
ATOM 1392 C CA . LEU A 1 180 ? -7.714 7.231 13.020 1.00 97.44 180 LEU A CA 1
ATOM 1393 C C . LEU A 1 180 ? -6.711 6.937 14.134 1.00 97.44 180 LEU A C 1
ATOM 1395 O O . LEU A 1 180 ? -6.472 7.788 14.991 1.00 97.44 180 LEU A O 1
ATOM 1399 N N . TRP A 1 181 ? -6.096 5.763 14.083 1.00 98.00 181 TRP A N 1
ATOM 1400 C CA . TRP A 1 181 ? -4.908 5.419 14.855 1.00 98.00 181 TRP A CA 1
ATOM 1401 C C . TRP A 1 181 ? -3.707 5.441 13.913 1.00 98.00 181 TRP A C 1
ATOM 1403 O O . TRP A 1 181 ? -3.516 4.534 13.104 1.00 98.00 181 TRP A O 1
ATOM 1413 N N . ASP A 1 182 ? -2.930 6.516 13.987 1.00 95.44 182 ASP A N 1
ATOM 1414 C CA . ASP A 1 182 ? -1.759 6.733 13.143 1.00 95.44 182 ASP A CA 1
ATOM 1415 C C . ASP A 1 182 ? -0.466 6.793 13.964 1.00 95.44 182 ASP A C 1
ATOM 1417 O O . ASP A 1 182 ? -0.411 6.343 15.111 1.00 95.44 182 ASP A O 1
ATOM 1421 N N . GLN A 1 183 ? 0.594 7.354 13.381 1.00 93.62 183 GLN A N 1
ATOM 1422 C CA . GLN A 1 183 ? 1.891 7.501 14.033 1.00 93.62 183 GLN A CA 1
ATOM 1423 C C . GLN A 1 183 ? 1.892 8.474 15.229 1.00 93.62 183 GLN A C 1
ATOM 1425 O O . GLN A 1 183 ? 2.951 8.739 15.787 1.00 93.62 183 GLN A O 1
ATOM 1430 N N . ALA A 1 184 ? 0.745 9.028 15.638 1.00 96.81 184 ALA A N 1
ATOM 1431 C CA . ALA A 1 184 ? 0.598 9.694 16.931 1.00 96.81 184 ALA A CA 1
ATOM 1432 C C . ALA A 1 184 ? 0.496 8.708 18.114 1.00 96.81 184 ALA A C 1
ATOM 1434 O O . ALA A 1 184 ? 0.543 9.132 19.269 1.00 96.81 184 ALA A O 1
ATOM 1435 N N . LEU A 1 185 ? 0.353 7.406 17.848 1.00 97.94 185 LEU A N 1
ATOM 1436 C CA . LEU A 1 185 ? 0.372 6.344 18.852 1.00 97.94 185 LEU A CA 1
ATOM 1437 C C . LEU A 1 185 ? 1.610 5.461 18.672 1.00 97.94 185 LEU A C 1
ATOM 1439 O O . LEU A 1 185 ? 2.125 5.312 17.563 1.00 97.94 185 LEU A O 1
ATOM 1443 N N . SER A 1 186 ? 2.088 4.866 19.766 1.00 98.25 186 SER A N 1
ATOM 1444 C CA . SER A 1 186 ? 3.066 3.780 19.699 1.00 98.25 186 SER A CA 1
ATOM 1445 C C . SER A 1 186 ? 2.384 2.461 19.345 1.00 98.25 186 SER A C 1
ATOM 1447 O O . SER A 1 186 ? 1.182 2.293 19.583 1.00 98.25 186 SER A O 1
ATOM 1449 N N . TYR A 1 187 ? 3.150 1.494 18.841 1.00 98.25 187 TYR A N 1
ATOM 1450 C CA . TYR A 1 187 ? 2.616 0.150 18.600 1.00 98.25 187 TYR A CA 1
ATOM 1451 C C . TYR A 1 187 ? 1.981 -0.448 19.863 1.00 98.25 187 TYR A C 1
ATOM 1453 O O . TYR A 1 187 ? 0.879 -0.984 19.801 1.00 98.25 187 TYR A O 1
ATOM 1461 N N . GLU A 1 188 ? 2.619 -0.292 21.028 1.00 98.12 188 GLU A N 1
ATOM 1462 C CA . GLU A 1 188 ? 2.094 -0.804 22.302 1.00 98.12 188 GLU A CA 1
ATOM 1463 C C . GLU A 1 188 ? 0.765 -0.150 22.688 1.00 98.12 188 GLU A C 1
ATOM 1465 O O . GLU A 1 188 ? -0.131 -0.838 23.164 1.00 98.12 188 GLU A O 1
ATOM 1470 N N . GLN A 1 189 ? 0.608 1.155 22.443 1.00 98.31 189 GLN A N 1
ATOM 1471 C CA . GLN A 1 189 ? -0.647 1.858 22.718 1.00 98.31 189 GLN A CA 1
ATOM 1472 C C . GLN A 1 189 ? -1.780 1.357 21.820 1.00 98.31 189 GLN A C 1
ATOM 1474 O O . GLN A 1 189 ? -2.915 1.228 22.277 1.00 98.31 189 GLN A O 1
ATOM 1479 N N . ILE A 1 190 ? -1.486 1.058 20.550 1.00 98.19 190 ILE A N 1
ATOM 1480 C CA . ILE A 1 190 ? -2.469 0.476 19.629 1.00 98.19 190 ILE A CA 1
ATOM 1481 C C . ILE A 1 190 ? -2.854 -0.935 20.078 1.00 98.19 190 ILE A C 1
ATOM 1483 O O . ILE A 1 190 ? -4.046 -1.243 20.134 1.00 98.19 190 ILE A O 1
ATOM 1487 N N . LEU A 1 191 ? -1.883 -1.776 20.449 1.00 98.31 191 LEU A N 1
ATOM 1488 C CA . LEU A 1 191 ? -2.147 -3.120 20.974 1.00 98.31 191 LEU A CA 1
ATOM 1489 C C . LEU A 1 191 ? -3.002 -3.058 22.249 1.00 98.31 191 LEU A C 1
ATOM 1491 O O . LEU A 1 191 ? -4.020 -3.740 22.330 1.00 98.31 191 LEU A O 1
ATOM 1495 N N . GLU A 1 192 ? -2.652 -2.192 23.204 1.00 98.12 192 GLU A N 1
ATOM 1496 C CA . GLU A 1 192 ? -3.391 -2.006 24.459 1.00 98.12 192 GLU A CA 1
ATOM 1497 C C . GLU A 1 192 ? -4.834 -1.556 24.205 1.00 98.12 192 GLU A C 1
ATOM 1499 O O . GLU A 1 192 ? -5.775 -2.201 24.676 1.00 98.12 192 GLU A O 1
ATOM 1504 N N . LYS A 1 193 ? -5.035 -0.504 23.399 1.00 98.12 193 LYS A N 1
ATOM 1505 C CA . LYS A 1 193 ? -6.375 -0.028 23.025 1.00 98.12 193 LYS A CA 1
ATOM 1506 C C . LYS A 1 193 ? -7.211 -1.121 22.352 1.00 98.12 193 LYS A C 1
ATOM 1508 O O . LYS A 1 193 ? -8.414 -1.210 22.593 1.00 98.12 193 LYS A O 1
ATOM 1513 N N . SER A 1 194 ? -6.582 -1.977 21.548 1.00 97.50 194 SER A N 1
ATOM 1514 C CA . SER A 1 194 ? -7.261 -3.052 20.812 1.00 97.50 194 SER A CA 1
ATOM 1515 C C . SER A 1 194 ? -7.814 -4.160 21.709 1.00 97.50 194 SER A C 1
ATOM 1517 O O . SER A 1 194 ? -8.746 -4.850 21.302 1.00 97.50 194 SER A O 1
ATOM 1519 N N . THR A 1 195 ? -7.306 -4.311 22.938 1.00 97.38 195 THR A N 1
ATOM 1520 C CA . THR A 1 195 ? -7.793 -5.330 23.889 1.00 97.38 195 THR A CA 1
ATOM 1521 C C . THR A 1 195 ? -9.181 -5.028 24.453 1.00 97.38 195 THR A C 1
ATOM 1523 O O . THR A 1 195 ? -9.875 -5.930 24.917 1.00 97.38 195 THR A O 1
ATOM 1526 N N . SER A 1 196 ? -9.612 -3.764 24.428 1.00 95.00 196 SER A N 1
ATOM 1527 C CA . SER A 1 196 ? -10.762 -3.288 25.211 1.00 95.00 196 SER A CA 1
ATOM 1528 C C . SER A 1 196 ? -11.733 -2.410 24.421 1.00 95.00 196 SER A C 1
ATOM 1530 O O . SER A 1 196 ? -12.535 -1.682 25.007 1.00 95.00 196 SER A O 1
ATOM 1532 N N . LEU A 1 197 ? -11.711 -2.506 23.087 1.00 95.38 197 LEU A N 1
ATOM 1533 C CA . LEU A 1 197 ? -12.675 -1.812 22.237 1.00 95.38 197 LEU A CA 1
ATOM 1534 C C . LEU A 1 197 ? -14.130 -2.181 22.594 1.00 95.38 197 LEU A C 1
ATOM 1536 O O . LEU A 1 197 ? -14.419 -3.335 22.929 1.00 95.38 197 LEU A O 1
ATOM 1540 N N . PRO A 1 198 ? -15.077 -1.232 22.505 1.00 95.19 198 PRO A N 1
ATOM 1541 C CA . PRO A 1 198 ? -16.492 -1.501 22.762 1.00 95.19 198 PRO A CA 1
ATOM 1542 C C . PRO A 1 198 ? -17.081 -2.464 21.716 1.00 95.19 198 PRO A C 1
ATOM 1544 O O . PRO A 1 198 ? -16.505 -2.661 20.648 1.00 95.19 198 PRO A O 1
ATOM 1547 N N . GLU A 1 199 ? -18.191 -3.137 22.036 1.00 91.88 199 GLU A N 1
ATOM 1548 C CA . GLU A 1 199 ? -18.804 -4.169 21.167 1.00 91.88 199 GLU A CA 1
ATOM 1549 C C . GLU A 1 199 ? -19.279 -3.629 19.812 1.00 91.88 199 GLU A C 1
ATOM 1551 O O . GLU A 1 199 ? -19.337 -4.371 18.837 1.00 91.88 199 GLU A O 1
ATOM 1556 N N . ASP A 1 200 ? -19.554 -2.328 19.73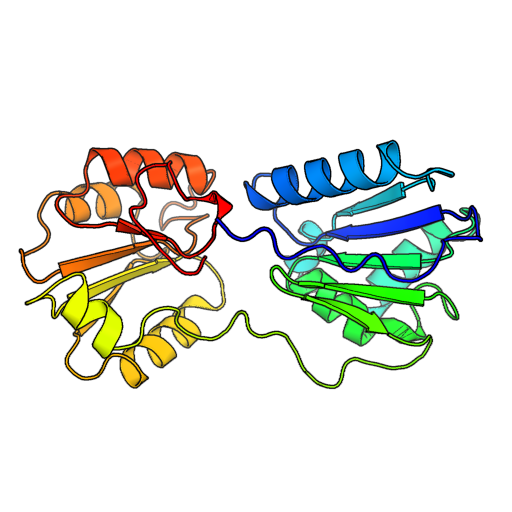8 1.00 93.94 200 ASP A N 1
ATOM 1557 C CA . ASP A 1 200 ? -19.973 -1.615 18.534 1.00 93.94 200 ASP A CA 1
ATOM 1558 C C . ASP A 1 200 ? -18.800 -1.200 17.627 1.00 93.94 200 ASP A C 1
ATOM 1560 O O . ASP A 1 200 ? -19.011 -0.434 16.685 1.00 93.94 200 ASP A O 1
ATOM 1564 N N . ALA A 1 201 ? -17.578 -1.679 17.886 1.00 95.19 201 ALA A N 1
ATOM 1565 C CA . ALA A 1 201 ? -16.382 -1.312 17.135 1.00 95.19 201 ALA A CA 1
ATOM 1566 C C . ALA A 1 201 ? -15.867 -2.414 16.204 1.00 95.19 201 ALA A C 1
ATOM 1568 O O . ALA A 1 201 ? -15.899 -3.605 16.520 1.00 95.19 201 ALA A O 1
ATOM 1569 N N . ILE A 1 202 ? -15.297 -1.976 15.083 1.00 94.25 202 ILE A N 1
ATOM 1570 C CA . ILE A 1 202 ? -14.488 -2.792 14.181 1.00 94.25 202 ILE A CA 1
ATOM 1571 C C . ILE A 1 202 ? -13.142 -2.118 13.918 1.00 94.25 202 ILE A C 1
ATOM 1573 O O . ILE A 1 202 ? -13.053 -0.888 13.882 1.00 94.25 202 ILE A O 1
ATOM 1577 N N . ILE A 1 203 ? -12.099 -2.926 13.730 1.00 95.19 203 ILE A N 1
ATOM 1578 C CA . ILE A 1 203 ? -10.764 -2.451 13.366 1.00 95.19 203 ILE A CA 1
ATOM 1579 C C . ILE A 1 203 ? -10.570 -2.653 11.868 1.00 95.19 203 ILE A C 1
ATOM 1581 O O . ILE A 1 203 ? -10.846 -3.725 11.338 1.00 95.19 203 ILE A O 1
ATOM 1585 N N . HIS A 1 204 ? -10.035 -1.648 11.190 1.00 93.12 204 HIS A N 1
ATOM 1586 C CA . HIS A 1 204 ? -9.562 -1.721 9.819 1.00 93.12 204 HIS A CA 1
ATOM 1587 C C . HIS A 1 204 ? -8.082 -1.377 9.767 1.00 93.12 204 HIS A C 1
ATOM 1589 O O . HIS A 1 204 ? -7.677 -0.224 9.897 1.00 93.12 204 HIS A O 1
ATOM 1595 N N . TYR A 1 205 ? -7.269 -2.402 9.563 1.00 93.69 205 TYR A N 1
ATOM 1596 C CA . TYR A 1 205 ? -5.844 -2.271 9.347 1.00 93.69 205 TYR A CA 1
ATOM 1597 C C . TYR A 1 205 ? -5.553 -1.959 7.871 1.00 93.69 205 TYR A C 1
ATOM 1599 O O . TYR A 1 205 ? -5.825 -2.771 6.979 1.00 93.69 205 TYR A O 1
ATOM 1607 N N . TYR A 1 206 ? -5.017 -0.769 7.601 1.00 90.31 206 TYR A N 1
ATOM 1608 C CA . TYR A 1 206 ? -4.473 -0.408 6.292 1.00 90.31 206 TYR A CA 1
ATOM 1609 C C . TYR A 1 206 ? -3.009 -0.811 6.236 1.00 90.31 206 TYR A C 1
ATOM 1611 O O . TYR A 1 206 ? -2.727 -1.947 5.872 1.00 90.31 206 TYR A O 1
ATOM 1619 N N . VAL A 1 207 ? -2.100 0.055 6.678 1.00 89.69 207 VAL A N 1
ATOM 1620 C CA . VAL A 1 207 ? -0.670 -0.236 6.825 1.00 89.69 207 VAL A CA 1
ATOM 1621 C C . VAL A 1 207 ? -0.094 0.697 7.878 1.00 89.69 207 VAL A C 1
ATOM 1623 O O . VAL A 1 207 ? -0.242 1.911 7.769 1.00 89.69 207 VAL A O 1
ATOM 1626 N N . MET A 1 208 ? 0.630 0.154 8.852 1.00 92.62 208 MET A N 1
ATOM 1627 C CA . MET A 1 208 ? 1.427 0.952 9.783 1.00 92.62 208 MET A CA 1
ATOM 1628 C C . MET A 1 208 ? 2.889 0.520 9.704 1.00 92.62 208 MET A C 1
ATOM 1630 O O . MET A 1 208 ? 3.208 -0.634 9.983 1.00 92.62 208 MET A O 1
ATOM 1634 N N . GLU A 1 209 ? 3.748 1.446 9.288 1.00 89.31 209 GLU A N 1
ATOM 1635 C CA . GLU A 1 209 ? 5.187 1.244 9.090 1.00 89.31 209 GLU A CA 1
ATOM 1636 C C . GLU A 1 209 ? 6.021 1.904 10.181 1.00 89.31 209 GLU A C 1
ATOM 1638 O O . GLU A 1 209 ? 7.128 1.450 10.464 1.00 89.31 209 GLU A O 1
ATOM 1643 N N . VAL A 1 210 ? 5.511 2.988 10.769 1.00 91.12 210 VAL A N 1
ATOM 1644 C CA . VAL A 1 210 ? 6.212 3.790 11.770 1.00 91.12 210 VAL A CA 1
ATOM 1645 C C . VAL A 1 210 ? 5.246 4.286 12.840 1.00 91.12 210 VAL A C 1
ATOM 1647 O O . VAL A 1 210 ? 4.098 4.619 12.538 1.00 91.12 210 VAL A O 1
ATOM 1650 N N . ASP A 1 211 ? 5.716 4.335 14.082 1.00 96.06 211 ASP A N 1
ATOM 1651 C CA . ASP A 1 211 ? 4.957 4.814 15.237 1.00 96.06 211 ASP A CA 1
ATOM 1652 C C . ASP A 1 211 ? 5.516 6.138 15.800 1.00 96.06 211 ASP A C 1
ATOM 1654 O O . ASP A 1 211 ? 6.474 6.706 15.267 1.00 96.06 211 ASP A O 1
ATOM 1658 N N . ILE A 1 212 ? 4.935 6.638 16.897 1.00 97.00 212 ILE A N 1
ATOM 1659 C CA . ILE A 1 212 ? 5.372 7.900 17.526 1.00 97.00 212 ILE A CA 1
ATOM 1660 C C . ILE A 1 212 ? 6.816 7.871 18.053 1.00 97.00 212 ILE A C 1
ATOM 1662 O O . ILE A 1 212 ? 7.445 8.920 18.205 1.00 97.00 212 ILE A O 1
ATOM 1666 N N . LYS A 1 213 ? 7.360 6.686 18.343 1.00 96.44 213 LYS A N 1
ATOM 1667 C CA . LYS A 1 213 ? 8.740 6.510 18.814 1.00 96.44 213 LYS A CA 1
ATOM 1668 C C . LYS A 1 213 ? 9.735 6.476 17.653 1.00 96.44 213 LYS A C 1
ATOM 1670 O O . LYS A 1 213 ? 10.941 6.492 17.888 1.00 96.44 213 LYS A O 1
ATOM 1675 N N . GLY A 1 214 ? 9.242 6.465 16.413 1.00 91.88 214 GLY A N 1
ATOM 1676 C CA . GLY A 1 214 ? 10.046 6.251 15.217 1.00 91.88 214 GLY A CA 1
ATOM 1677 C C . GLY A 1 214 ? 10.385 4.779 14.986 1.00 91.88 214 GLY A C 1
ATOM 1678 O O . GLY A 1 214 ? 11.189 4.486 14.097 1.00 91.88 214 GLY A O 1
ATOM 1679 N N . ASP A 1 215 ? 9.782 3.858 15.749 1.00 93.06 215 ASP A N 1
ATOM 1680 C CA . ASP A 1 215 ? 10.012 2.430 15.578 1.00 93.06 215 ASP A CA 1
ATOM 1681 C C . ASP A 1 215 ? 9.410 1.988 14.248 1.00 93.06 215 ASP A C 1
ATOM 1683 O O . ASP A 1 215 ? 8.259 2.295 13.928 1.00 93.06 215 ASP A O 1
ATOM 1687 N N . ARG A 1 216 ? 10.190 1.242 13.462 1.00 92.12 216 ARG A N 1
ATOM 1688 C CA . ARG A 1 216 ? 9.737 0.681 12.188 1.00 92.12 216 ARG A CA 1
ATOM 1689 C C . ARG A 1 216 ? 9.497 -0.811 12.314 1.00 92.12 216 ARG A C 1
ATOM 1691 O O . ARG A 1 216 ? 10.387 -1.543 12.746 1.00 92.12 216 ARG A O 1
ATOM 1698 N N . ARG A 1 217 ? 8.312 -1.272 11.911 1.00 89.62 217 ARG A N 1
ATOM 1699 C CA . ARG A 1 217 ? 7.959 -2.698 11.907 1.00 89.62 217 ARG A CA 1
ATOM 1700 C C . ARG A 1 217 ? 7.480 -3.128 10.532 1.00 89.62 217 ARG A C 1
ATOM 1702 O O . ARG A 1 217 ? 6.923 -2.342 9.774 1.00 89.62 217 ARG A O 1
ATOM 1709 N N . ILE A 1 218 ? 7.694 -4.406 10.227 1.00 87.75 218 ILE A N 1
ATOM 1710 C CA . ILE A 1 218 ? 7.106 -5.035 9.044 1.00 87.75 218 ILE A CA 1
ATOM 1711 C C . ILE A 1 218 ? 5.585 -5.075 9.267 1.00 87.75 218 ILE A C 1
ATOM 1713 O O . ILE A 1 218 ? 5.159 -5.707 10.240 1.00 87.75 218 ILE A O 1
ATOM 1717 N N . PRO A 1 219 ? 4.763 -4.472 8.384 1.00 90.56 219 PRO A N 1
ATOM 1718 C CA . PRO A 1 219 ? 3.314 -4.372 8.578 1.00 90.56 219 PRO A CA 1
ATOM 1719 C C . PRO A 1 219 ? 2.638 -5.713 8.890 1.00 90.56 219 PRO A C 1
ATOM 1721 O O . PRO A 1 219 ? 1.817 -5.817 9.794 1.00 90.56 219 PRO A O 1
ATOM 1724 N N . LEU A 1 220 ? 3.062 -6.780 8.205 1.00 87.00 220 LEU A N 1
ATOM 1725 C CA . LEU A 1 220 ? 2.554 -8.134 8.430 1.00 87.00 220 LEU A CA 1
ATOM 1726 C C . LEU A 1 220 ? 2.833 -8.663 9.846 1.00 87.00 220 LEU A C 1
ATOM 1728 O O . LEU A 1 220 ? 2.001 -9.371 10.407 1.00 87.00 220 LEU A O 1
ATOM 1732 N N . HIS A 1 221 ? 3.999 -8.359 10.423 1.00 92.12 221 HIS A N 1
ATOM 1733 C CA . HIS A 1 221 ? 4.332 -8.798 11.781 1.00 92.12 221 HIS A CA 1
ATOM 1734 C C . HIS A 1 221 ? 3.493 -8.047 12.807 1.00 92.12 221 HIS A C 1
ATOM 1736 O O . HIS A 1 221 ? 2.884 -8.676 13.667 1.00 92.12 221 HIS A O 1
ATOM 1742 N N . PHE A 1 222 ? 3.383 -6.726 12.653 1.00 95.38 222 PHE A N 1
ATOM 1743 C CA . PHE A 1 222 ? 2.550 -5.926 13.542 1.00 95.38 222 PHE A CA 1
ATOM 1744 C C . PHE A 1 222 ? 1.070 -6.327 13.459 1.00 95.38 222 PHE A C 1
ATOM 1746 O O . PHE A 1 222 ? 0.411 -6.449 14.485 1.00 95.38 222 PHE A O 1
ATOM 1753 N N . LEU A 1 223 ? 0.557 -6.616 12.261 1.00 94.81 223 LEU A N 1
ATOM 1754 C CA . LEU A 1 223 ? -0.796 -7.140 12.085 1.00 94.81 223 LEU A CA 1
ATOM 1755 C C . LEU A 1 223 ? -1.028 -8.448 12.861 1.00 94.81 223 LEU A C 1
ATOM 1757 O O . LEU A 1 223 ? -2.093 -8.622 13.449 1.00 94.81 223 LEU A O 1
ATOM 1761 N N . ARG A 1 224 ? -0.050 -9.363 12.882 1.00 93.50 224 ARG A N 1
ATOM 1762 C CA . ARG A 1 224 ? -0.164 -10.614 13.648 1.00 93.50 224 ARG A CA 1
ATOM 1763 C C . ARG A 1 224 ? -0.249 -10.341 15.143 1.00 93.50 224 ARG A C 1
ATOM 1765 O O . ARG A 1 224 ? -1.185 -10.822 15.771 1.00 93.50 224 ARG A O 1
ATOM 1772 N N . GLU A 1 225 ? 0.646 -9.509 15.674 1.00 96.12 225 GLU A N 1
ATOM 1773 C CA . GLU A 1 225 ? 0.599 -9.080 17.080 1.00 96.12 225 GLU A CA 1
ATOM 1774 C C . GLU A 1 225 ? -0.751 -8.432 17.421 1.00 96.12 225 GLU A C 1
ATOM 1776 O O . GLU A 1 225 ? -1.375 -8.759 18.427 1.00 96.12 225 GLU A O 1
ATOM 1781 N N . LEU A 1 226 ? -1.244 -7.555 16.542 1.00 97.12 226 LEU A N 1
ATOM 1782 C CA . LEU A 1 226 ? -2.544 -6.911 16.689 1.00 97.12 226 LEU A CA 1
ATOM 1783 C C . LEU A 1 226 ? -3.683 -7.933 16.715 1.00 97.12 226 LEU A C 1
ATOM 1785 O O . LEU A 1 226 ? -4.574 -7.835 17.555 1.00 97.12 226 LEU A O 1
ATOM 1789 N N . SER A 1 227 ? -3.650 -8.932 15.836 1.00 95.38 227 SER A N 1
ATOM 1790 C CA . SER A 1 227 ? -4.684 -9.966 15.775 1.00 95.38 227 SER A CA 1
ATOM 1791 C C . SER A 1 227 ? -4.716 -10.886 16.996 1.00 95.38 227 SER A C 1
ATOM 1793 O O . SER A 1 227 ? -5.778 -11.402 17.333 1.00 95.38 227 SER A O 1
ATOM 1795 N N . GLU A 1 228 ? -3.581 -11.074 17.675 1.00 95.75 228 GLU A N 1
ATOM 1796 C CA . GLU A 1 228 ? -3.497 -11.883 18.895 1.00 95.75 228 GLU A CA 1
ATOM 1797 C C . GLU A 1 228 ? -4.196 -11.212 20.084 1.00 95.75 228 GLU A C 1
ATOM 1799 O O . GLU A 1 228 ? -4.663 -11.900 20.993 1.00 95.75 228 GLU A O 1
ATOM 1804 N N . VAL A 1 229 ? -4.282 -9.878 20.079 1.00 97.12 229 VAL A N 1
ATOM 1805 C CA . VAL A 1 229 ? -4.815 -9.091 21.202 1.00 97.12 229 VAL A CA 1
ATOM 1806 C C . VAL A 1 229 ? -6.140 -8.392 20.900 1.00 97.12 229 VAL A C 1
ATOM 1808 O O . VAL A 1 229 ? -6.819 -7.954 21.829 1.00 97.12 229 VAL A O 1
ATOM 1811 N N . ALA A 1 230 ? -6.517 -8.257 19.626 1.00 95.44 230 ALA A N 1
ATOM 1812 C CA . ALA A 1 230 ? -7.721 -7.546 19.219 1.00 95.44 230 ALA A CA 1
ATOM 1813 C C . ALA A 1 230 ? -8.986 -8.223 19.763 1.00 95.44 230 ALA A C 1
ATOM 1815 O O . ALA A 1 230 ? -9.277 -9.382 19.474 1.00 95.44 230 ALA A O 1
ATOM 1816 N N . SER A 1 231 ? -9.798 -7.467 20.504 1.00 93.06 231 SER A N 1
ATOM 1817 C CA . SER A 1 231 ? -11.085 -7.948 21.019 1.00 93.06 231 SER A CA 1
ATOM 1818 C C . SER A 1 231 ? -12.226 -7.853 20.000 1.00 93.06 231 SER A C 1
ATOM 1820 O O . SER A 1 231 ? -13.349 -8.284 20.281 1.00 93.06 231 SER A O 1
ATOM 1822 N N . ARG A 1 232 ? -11.963 -7.283 18.818 1.00 92.94 232 ARG A N 1
ATOM 1823 C CA . ARG A 1 232 ? -12.941 -7.039 17.749 1.00 92.94 232 ARG A CA 1
ATOM 1824 C C . ARG A 1 232 ? -12.450 -7.556 16.409 1.00 92.94 232 ARG A C 1
ATOM 1826 O O . ARG A 1 232 ? -11.266 -7.822 16.225 1.00 92.94 232 ARG A O 1
ATOM 1833 N N . ALA A 1 233 ? -13.391 -7.687 15.475 1.00 90.56 233 ALA A N 1
ATOM 1834 C CA . ALA A 1 233 ? -13.087 -8.100 14.117 1.00 90.56 233 ALA A CA 1
ATOM 1835 C C . ALA A 1 233 ? -12.067 -7.150 13.475 1.00 90.56 233 ALA A C 1
ATOM 1837 O O . ALA A 1 233 ? -12.137 -5.929 13.641 1.00 90.56 233 ALA A O 1
ATOM 1838 N N . LEU A 1 234 ? -11.130 -7.742 12.738 1.00 90.31 234 LEU A N 1
ATOM 1839 C CA . LEU A 1 234 ? -10.040 -7.036 12.088 1.00 90.31 234 LEU A CA 1
ATOM 1840 C C . LEU A 1 234 ? -10.182 -7.173 10.573 1.00 90.31 234 LEU A C 1
ATOM 1842 O O . LEU A 1 234 ? -10.011 -8.253 10.005 1.00 90.31 234 LEU A O 1
ATOM 1846 N N . LEU A 1 235 ? -10.505 -6.064 9.922 1.00 89.38 235 LEU A N 1
ATOM 1847 C CA . LEU A 1 235 ? -10.512 -5.918 8.475 1.00 89.38 235 LEU A CA 1
ATOM 1848 C C . LEU A 1 235 ? -9.131 -5.487 7.988 1.00 89.38 235 LEU A C 1
ATOM 1850 O O . LEU A 1 235 ? -8.437 -4.744 8.675 1.00 89.38 235 LEU A O 1
ATOM 1854 N N . VAL A 1 236 ? -8.738 -5.912 6.793 1.00 86.88 236 VAL A N 1
ATOM 1855 C CA . VAL A 1 236 ? -7.445 -5.570 6.186 1.00 86.88 236 VAL A CA 1
ATOM 1856 C C . VAL A 1 236 ? -7.627 -4.859 4.855 1.00 86.88 236 VAL A C 1
ATOM 1858 O O . VAL A 1 236 ? -8.666 -4.972 4.217 1.00 86.88 236 VAL A O 1
ATOM 1861 N N . SER A 1 237 ? -6.634 -4.096 4.417 1.00 80.19 237 SER A N 1
ATOM 1862 C CA . SER A 1 237 ? -6.773 -3.319 3.176 1.00 80.19 237 SER A CA 1
ATOM 1863 C C . SER A 1 237 ? -6.193 -3.971 1.936 1.00 80.19 237 SER A C 1
ATOM 1865 O O . SER A 1 237 ? -6.328 -3.444 0.837 1.00 80.19 237 SER A O 1
ATOM 1867 N N . HIS A 1 238 ? -5.510 -5.094 2.118 1.00 75.94 238 HIS A N 1
ATOM 1868 C CA . HIS A 1 238 ? -4.771 -5.715 1.041 1.00 75.94 238 HIS A CA 1
ATOM 1869 C C . HIS A 1 238 ? -4.785 -7.224 1.208 1.00 75.94 238 HIS A C 1
ATOM 1871 O O . HIS A 1 238 ? -4.687 -7.752 2.320 1.00 75.94 238 HIS A O 1
ATOM 1877 N N . SER A 1 239 ? -4.897 -7.925 0.083 1.00 72.19 239 SER A N 1
ATOM 1878 C CA . SER A 1 239 ? -5.047 -9.380 0.041 1.00 72.19 239 SER A CA 1
ATOM 1879 C C . SER A 1 239 ? -3.887 -10.128 0.698 1.00 72.19 239 SER A C 1
ATOM 1881 O O . SER A 1 239 ? -4.105 -11.180 1.296 1.00 72.19 239 SER A O 1
ATOM 1883 N N . VAL A 1 240 ? -2.680 -9.554 0.664 1.00 71.69 240 VAL A N 1
ATOM 1884 C CA . VAL A 1 240 ? -1.467 -10.103 1.294 1.00 71.69 240 VAL A CA 1
ATOM 1885 C C . VAL A 1 240 ? -1.588 -10.273 2.812 1.00 71.69 240 VAL A C 1
ATOM 1887 O O . VAL A 1 240 ? -0.831 -11.031 3.413 1.00 71.69 240 VAL A O 1
ATOM 1890 N N . PHE A 1 241 ? -2.541 -9.586 3.443 1.00 82.00 241 PHE A N 1
ATOM 1891 C CA . PHE A 1 241 ? -2.797 -9.672 4.878 1.00 82.00 241 PHE A CA 1
ATOM 1892 C C . PHE A 1 241 ? -3.855 -10.708 5.266 1.00 82.00 241 PHE A C 1
ATOM 1894 O O . PHE A 1 241 ? -4.009 -11.018 6.453 1.00 82.00 241 PHE A O 1
ATOM 1901 N N . LEU A 1 242 ? -4.581 -11.273 4.297 1.00 77.25 242 LEU A N 1
ATOM 1902 C CA . LEU A 1 242 ? -5.555 -12.322 4.581 1.00 77.25 242 LEU A CA 1
ATOM 1903 C C . LEU A 1 242 ? -4.875 -13.551 5.190 1.00 77.25 242 LEU A C 1
ATOM 1905 O O . LEU A 1 242 ? -3.784 -13.952 4.790 1.00 77.25 242 LEU A O 1
ATOM 1909 N N . GLY A 1 243 ? -5.532 -14.157 6.179 1.00 74.19 243 GLY A N 1
ATOM 1910 C CA . GLY A 1 243 ? -4.999 -15.322 6.893 1.00 74.19 243 GLY A CA 1
ATOM 1911 C C . GLY A 1 243 ? -3.949 -14.993 7.962 1.00 74.19 243 GLY A C 1
ATOM 1912 O O . GLY A 1 243 ? -3.510 -15.898 8.664 1.00 74.19 243 GLY A O 1
ATOM 1913 N N . SER A 1 244 ? -3.588 -13.719 8.145 1.00 81.38 244 SER A N 1
ATOM 1914 C CA . SER A 1 244 ? -2.700 -13.259 9.228 1.00 81.38 244 SER A CA 1
ATOM 1915 C C . SER A 1 244 ? -3.467 -12.627 10.393 1.00 81.38 244 SER A C 1
ATOM 1917 O O . SER A 1 244 ? -2.969 -11.711 11.034 1.00 81.38 244 SER A O 1
ATOM 1919 N N . GLY A 1 245 ? -4.698 -13.097 10.623 1.00 75.44 245 GLY A N 1
ATOM 1920 C CA . GLY A 1 245 ? -5.611 -12.582 11.648 1.00 75.44 245 GLY A CA 1
ATOM 1921 C C . GLY A 1 245 ? -6.678 -11.609 11.133 1.00 75.44 245 GLY A C 1
ATOM 1922 O O . GLY A 1 245 ? -7.679 -11.386 11.807 1.00 75.44 245 GLY A O 1
ATOM 1923 N N . GLY A 1 246 ? -6.523 -11.089 9.910 1.00 74.38 246 GLY A N 1
ATOM 1924 C CA . GLY A 1 246 ? -7.582 -10.358 9.213 1.00 74.38 246 GLY A CA 1
ATOM 1925 C C . GLY A 1 246 ? -8.698 -11.286 8.722 1.00 74.38 246 GLY A C 1
ATOM 1926 O O . GLY A 1 246 ? -8.415 -12.296 8.072 1.00 74.38 246 GLY A O 1
ATOM 1927 N N . VAL A 1 247 ? -9.959 -10.937 8.999 1.00 66.75 247 VAL A N 1
ATOM 1928 C CA . VAL A 1 247 ? -11.149 -11.745 8.647 1.00 66.75 247 VAL A CA 1
ATOM 1929 C C . VAL A 1 247 ? -11.746 -11.408 7.273 1.00 66.75 247 VAL A C 1
ATOM 1931 O O . VAL A 1 247 ? -12.589 -12.142 6.765 1.00 66.75 247 VAL A O 1
ATOM 1934 N N . GLY A 1 248 ? -11.318 -10.307 6.657 1.00 61.19 248 GLY A N 1
ATOM 1935 C CA . GLY A 1 248 ? -11.834 -9.798 5.384 1.00 61.19 248 GLY A CA 1
ATOM 1936 C C . GLY A 1 248 ? -11.299 -8.396 5.111 1.00 61.19 248 GLY A C 1
ATOM 1937 O O . GLY A 1 248 ? -10.593 -7.851 5.953 1.00 61.19 248 GLY A O 1
ATOM 1938 N N . GLY A 1 249 ? -11.569 -7.802 3.948 1.00 57.72 249 GLY A N 1
ATOM 1939 C CA . GLY A 1 249 ? -10.889 -6.556 3.603 1.00 57.72 249 GLY A CA 1
ATOM 1940 C C . GLY A 1 249 ? -11.190 -5.925 2.248 1.00 57.72 249 GLY A C 1
ATOM 1941 O O . GLY A 1 249 ? -11.988 -6.458 1.482 1.00 57.72 249 GLY A O 1
ATOM 1942 N N . LEU A 1 250 ? -10.483 -4.830 1.93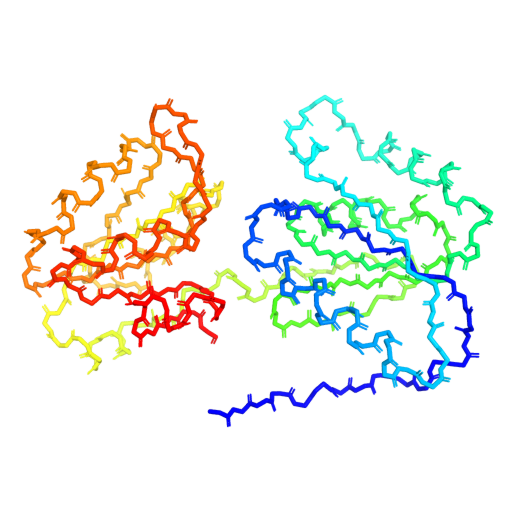2 1.00 56.91 250 LEU A N 1
ATOM 1943 C CA . LEU A 1 250 ? -10.173 -4.465 0.541 1.00 56.91 250 LEU A CA 1
ATOM 1944 C C . LEU A 1 250 ? -9.327 -5.618 -0.035 1.00 56.91 250 LEU A C 1
ATOM 1946 O O . LEU A 1 250 ? -8.108 -5.648 0.097 1.00 56.91 250 LEU A O 1
ATOM 1950 N N . VAL A 1 251 ? -9.988 -6.623 -0.606 1.00 47.41 251 VAL A N 1
ATOM 1951 C CA . VAL A 1 251 ? -9.354 -7.706 -1.372 1.00 47.41 251 VAL A CA 1
ATOM 1952 C C . VAL A 1 251 ? -9.724 -7.488 -2.823 1.00 47.41 251 VAL A C 1
ATOM 1954 O O . VAL A 1 251 ? -10.934 -7.515 -3.127 1.00 47.41 251 VAL A O 1
#

Radius of gyration: 20.35 Å; chains: 1; bounding box: 48×37×55 Å

Sequence (251 aa):
MLLAAFIIPPTFANTGAVLYLSSNPTFGPWESTINAVLSDAVSAAAYPPTVYQAELYSESTRADLTVEEVAQSLNNMYLNKDIVRVIATGEWALKFLDEAHEILLPGITKVYLSEREARLFAPGVAPTDFTVSGKPAFDNSTLATLFPGTHRYVFISSLPDRYMLVDQLRKSLTGFEVELWDQALSYEQILEKSTSLPEDAIIHYYVMEVDIKGDRRIPLHFLRELSEVASRALLVSHSVFLGSGGVGGLV

pLDDT: mean 80.01, std 17.21, range [25.73, 98.31]

Secondary structure (DSSP, 8-state):
---------S------EEEEEE-S-TTSHHHHHHHHHHHHHHHHSSSPPPEEEEE-HHHHT-TT--HHHHHHHHHHHHTTS-EEEEEEESHHHHHHHHHHTTTSSTT-EEEEE-SS-EEEE-TT---SS--GGGS-S--HHHHHHHSTT--EEEEE--STTHHHHHHHHHHHSTT-EEEEE-TTS-HHHHHHHHTS--TTEEEEE----B-TT--B--HHHHHHHHHHH-SS-EEESSGGGBTTTB-EE--